Protein 3EGQ (pdb70)

Sequence (307 aa):
TDQSVRIIEAALRLYKKPPHEVSIEEIAREAKVSKSLIFYHFESKQKLLEEAVHAFRKEEFNPRSVEEVVDYGIGFIAERREFIEFYALSQVRIEELERFGEALEKVASLFEGCRHPRETAIALALDGLSIYSLYFDLGKLEKYREIAEFVESRTDQSVRIIEAALRLYKKPPHEVSIEEIAREAKVSKSLIFYHFESKQKLLEEAVHAFRKEEFNPRSVEEVVDYGIGFIAERREFIEFYALSQVRIEELERFGEALEKVASLFEGCRHPRETAIALALDGLSIYSLYFDLGKLEKYREIAEFVES

Organism: Archaeoglobus fulgidus (strain ATCC 49558 / DSM 4304 / JCM 9628 / NBRC 100126 / VC-16) (NCBI:txid224325)

Structure (mmCIF, N/CA/C/O backbone):
data_3EGQ
#
_entry.id   3EGQ
#
_cell.length_a   57.550
_cell.length_b   61.040
_cell.length_c   109.940
_cell.angle_alpha   90.000
_cell.angle_beta   90.000
_cell.angle_gamma   90.000
#
_symmetry.space_group_name_H-M   'P 21 21 21'
#
loop_
_entity.id
_entity.type
_entity.pdbx_description
1 polymer 'TetR family Transcriptional regulator'
2 non-polymer 3,6,9,12,15,18,21-HEPTAOXATRICOSANE-1,23-DIOL
3 water water
#
loop_
_atom_site.group_PDB
_atom_site.id
_atom_site.type_symbol
_atom_site.label_atom_id
_atom_site.label_alt_id
_atom_site.label_comp_id
_atom_site.label_asym_id
_atom_site.label_entity_id
_atom_site.label_seq_id
_atom_site.pdbx_PDB_ins_code
_atom_site.Cartn_x
_atom_site.Cartn_y
_atom_site.Cartn_z
_atom_site.occupancy
_atom_site.B_iso_or_equiv
_atom_site.auth_seq_id
_atom_site.auth_comp_id
_atom_site.auth_asym_id
_atom_site.auth_atom_id
_atom_site.pdbx_PDB_model_num
ATOM 6 N N . THR A 1 3 ? 61.466 27.662 70.526 1.00 73.96 2 THR A N 1
ATOM 7 C CA . THR A 1 3 ? 62.474 28.702 70.974 1.00 72.21 2 THR A CA 1
ATOM 8 C C . THR A 1 3 ? 62.864 29.810 69.961 1.00 71.06 2 THR A C 1
ATOM 9 O O . THR A 1 3 ? 62.456 29.749 68.791 1.00 71.22 2 THR A O 1
ATOM 13 N N . ASP A 1 4 ? 63.606 30.830 70.452 1.00 68.81 3 ASP A N 1
ATOM 14 C CA . ASP A 1 4 ? 64.134 31.975 69.645 1.00 67.47 3 ASP A CA 1
ATOM 15 C C . ASP A 1 4 ? 65.077 31.435 68.542 1.00 66.17 3 ASP A C 1
ATOM 16 O O . ASP A 1 4 ? 64.917 31.836 67.374 1.00 65.44 3 ASP A O 1
ATOM 19 N N . GLN A 1 5 ? 66.018 30.539 68.929 1.00 63.77 4 GLN A N 1
ATOM 20 C CA . GLN A 1 5 ? 66.983 29.861 67.996 1.00 61.11 4 GLN A CA 1
ATOM 21 C C . GLN A 1 5 ? 66.225 29.106 66.864 1.00 59.89 4 GLN A C 1
ATOM 22 O O . GLN A 1 5 ? 66.640 29.167 65.711 1.00 62.42 4 GLN A O 1
ATOM 24 N N . SER A 1 6 ? 65.104 28.458 67.208 1.00 54.46 5 SER A N 1
ATOM 25 C CA . SER A 1 6 ? 64.239 27.747 66.242 1.00 53.79 5 SER A CA 1
ATOM 26 C C . SER A 1 6 ? 63.493 28.703 65.289 1.00 53.11 5 SER A C 1
ATOM 27 O O . SER A 1 6 ? 63.356 28.373 64.109 1.00 52.81 5 SER A O 1
ATOM 30 N N . VAL A 1 7 ? 63.047 29.868 65.786 1.00 53.14 6 VAL A N 1
ATOM 31 C CA . VAL A 1 7 ? 62.333 30.895 64.953 1.00 52.30 6 VAL A CA 1
ATOM 32 C C . VAL A 1 7 ? 63.356 31.568 63.963 1.00 51.67 6 VAL A C 1
ATOM 33 O O . VAL A 1 7 ? 63.027 31.721 62.780 1.00 54.35 6 VAL A O 1
ATOM 37 N N . ARG A 1 8 ? 64.574 31.884 64.450 1.00 50.80 7 ARG A N 1
ATOM 38 C CA . ARG A 1 8 ? 65.727 32.465 63.684 1.00 49.27 7 ARG A CA 1
ATOM 39 C C . ARG A 1 8 ? 66.046 31.520 62.497 1.00 46.73 7 ARG A C 1
ATOM 40 O O . ARG A 1 8 ? 66.117 31.992 61.356 1.00 47.43 7 ARG A O 1
ATOM 44 N N . ILE A 1 9 ? 66.100 30.203 62.771 1.00 44.49 8 ILE A N 1
ATOM 45 C CA . ILE A 1 9 ? 66.355 29.131 61.769 1.00 45.34 8 ILE A CA 1
ATOM 46 C C . ILE A 1 9 ? 65.220 29.042 60.739 1.00 46.88 8 ILE A C 1
ATOM 47 O O . ILE A 1 9 ? 65.515 28.964 59.547 1.00 48.72 8 ILE A O 1
ATOM 52 N N . ILE A 1 10 ? 63.963 29.064 61.206 1.00 47.77 9 ILE A N 1
ATOM 53 C CA . ILE A 1 10 ? 62.766 29.000 60.337 1.00 46.85 9 ILE A CA 1
ATOM 54 C C . ILE A 1 10 ? 62.635 30.239 59.438 1.00 47.42 9 ILE A C 1
ATOM 55 O O . ILE A 1 10 ? 62.321 30.070 58.257 1.00 50.08 9 ILE A O 1
ATOM 60 N N . GLU A 1 11 ? 62.866 31.437 59.987 1.00 47.92 10 GLU A N 1
ATOM 61 C CA . GLU A 1 11 ? 62.804 32.726 59.218 1.00 48.14 10 GLU A CA 1
ATOM 62 C C . GLU A 1 11 ? 63.938 32.785 58.179 1.00 46.36 10 GLU A C 1
ATOM 63 O O . GLU A 1 11 ? 63.672 33.201 57.050 1.00 48.12 10 GLU A O 1
ATOM 69 N N . ALA A 1 12 ? 65.150 32.340 58.564 1.00 44.25 11 ALA A N 1
ATOM 70 C CA . ALA A 1 12 ? 66.324 32.238 57.678 1.00 44.60 11 ALA A CA 1
ATOM 71 C C . ALA A 1 12 ? 66.011 31.239 56.535 1.00 45.09 11 ALA A C 1
ATOM 72 O O . ALA A 1 12 ? 66.194 31.591 55.357 1.00 46.39 11 ALA A O 1
ATOM 74 N N . ALA A 1 13 ? 65.481 30.059 56.909 1.00 43.21 12 ALA A N 1
ATOM 75 C CA . ALA A 1 13 ? 65.088 28.988 55.976 1.00 45.65 12 ALA A CA 1
ATOM 76 C C . ALA A 1 13 ? 63.982 29.501 55.011 1.00 46.98 12 ALA A C 1
ATOM 77 O O . ALA A 1 13 ? 64.142 29.311 53.817 1.00 47.64 12 ALA A O 1
ATOM 79 N N . LEU A 1 14 ? 62.957 30.205 55.544 1.00 48.72 13 LEU A N 1
ATOM 80 C CA . LEU A 1 14 ? 61.855 30.829 54.756 1.00 50.32 13 LEU A CA 1
ATOM 81 C C . LEU A 1 14 ? 62.429 31.862 53.763 1.00 51.08 13 LEU A C 1
ATOM 82 O O . LEU A 1 14 ? 62.127 31.740 52.607 1.00 49.81 13 LEU A O 1
ATOM 87 N N . ARG A 1 15 ? 63.352 32.738 54.196 1.00 51.90 14 ARG A N 1
ATOM 88 C CA . ARG A 1 15 ? 64.006 33.729 53.287 1.00 52.94 14 ARG A CA 1
ATOM 89 C C . ARG A 1 15 ? 64.720 33.026 52.091 1.00 53.93 14 ARG A C 1
ATOM 90 O O . ARG A 1 15 ? 64.569 33.499 50.957 1.00 55.31 14 ARG A O 1
ATOM 98 N N . LEU A 1 16 ? 65.362 31.869 52.341 1.00 54.10 15 LEU A N 1
ATOM 99 C CA . LEU A 1 16 ? 66.021 31.073 51.270 1.00 53.71 15 LEU A CA 1
ATOM 100 C C . LEU A 1 16 ? 64.966 30.336 50.436 1.00 52.55 15 LEU A C 1
ATOM 101 O O . LEU A 1 16 ? 65.083 30.344 49.212 1.00 52.40 15 LEU A O 1
ATOM 106 N N . TYR A 1 17 ? 63.933 29.752 51.063 1.00 54.19 16 TYR A N 1
ATOM 107 C CA . TYR A 1 17 ? 62.865 29.040 50.324 1.00 56.99 16 TYR A CA 1
ATOM 108 C C . TYR A 1 17 ? 62.030 29.964 49.387 1.00 60.24 16 TYR A C 1
ATOM 109 O O . TYR A 1 17 ? 61.451 29.436 48.451 1.00 61.91 16 TYR A O 1
ATOM 126 N N . LYS A 1 19 ? 63.448 32.519 47.587 1.00 61.65 18 LYS A N 1
ATOM 127 C CA . LYS A 1 19 ? 64.345 32.887 46.486 1.00 61.79 18 LYS A CA 1
ATOM 128 C C . LYS A 1 19 ? 64.657 31.757 45.491 1.00 62.30 18 LYS A C 1
ATOM 129 O O . LYS A 1 19 ? 64.950 32.086 44.362 1.00 64.85 18 LYS A O 1
ATOM 134 N N . LYS A 1 20 ? 64.683 30.485 45.923 1.00 61.66 19 LYS A N 1
ATOM 135 C CA . LYS A 1 20 ? 64.996 29.300 45.067 1.00 59.34 19 LYS A CA 1
ATOM 136 C 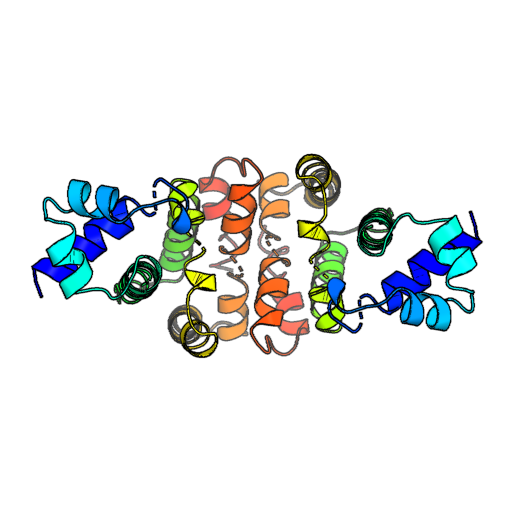C . LYS A 1 20 ? 64.132 28.070 45.433 1.00 58.04 19 LYS A C 1
ATOM 137 O O . LYS A 1 20 ? 63.412 28.153 46.442 1.00 59.96 19 LYS A O 1
ATOM 142 N N . PRO A 1 21 ? 64.138 26.963 44.609 1.00 55.87 20 PRO A N 1
ATOM 143 C CA . PRO A 1 21 ? 63.339 25.752 44.905 1.00 54.96 20 PRO A CA 1
ATOM 144 C C . PRO A 1 21 ? 63.648 25.200 46.302 1.00 54.06 20 PRO A C 1
ATOM 145 O O . PRO A 1 21 ? 64.840 25.047 46.602 1.00 52.92 20 PRO A O 1
ATOM 149 N N . PRO A 1 22 ? 62.627 25.042 47.187 1.00 55.06 21 PRO A N 1
ATOM 150 C CA . PRO A 1 22 ? 62.813 24.540 48.574 1.00 56.19 21 PRO A CA 1
ATOM 151 C C . PRO A 1 22 ? 63.758 23.380 48.769 1.00 57.18 21 PRO A C 1
ATOM 152 O O . PRO A 1 22 ? 64.703 23.539 49.529 1.00 58.86 21 PRO A O 1
ATOM 156 N N . HIS A 1 23 ? 63.567 22.298 47.997 1.00 60.38 22 HIS A N 1
ATOM 157 C CA . HIS A 1 23 ? 64.436 21.059 48.060 1.00 64.04 22 HIS A CA 1
ATOM 158 C C . HIS A 1 23 ? 65.911 21.277 47.713 1.00 63.79 22 HIS A C 1
ATOM 159 O O . HIS A 1 23 ? 66.770 20.501 48.138 1.00 66.96 22 HIS A O 1
ATOM 166 N N . GLU A 1 24 ? 66.172 22.330 46.943 1.00 63.50 23 GLU A N 1
ATOM 167 C CA . GLU A 1 24 ? 67.510 22.740 46.489 1.00 61.48 23 GLU A CA 1
ATOM 168 C C . GLU A 1 24 ? 68.261 23.635 47.545 1.00 61.43 23 GLU A C 1
ATOM 169 O O . GLU A 1 24 ? 69.429 23.960 47.304 1.00 62.25 23 GLU A O 1
ATOM 175 N N . VAL A 1 25 ? 67.626 24.010 48.687 1.00 58.67 24 VAL A N 1
ATOM 176 C CA . VAL A 1 25 ? 68.256 24.794 49.781 1.00 57.17 24 VAL A CA 1
ATOM 177 C C . VAL A 1 25 ? 68.845 23.754 50.782 1.00 57.11 24 VAL A C 1
ATOM 178 O O . VAL A 1 25 ? 68.137 22.836 51.210 1.00 56.90 24 VAL A O 1
ATOM 182 N N . SER A 1 26 ? 70.125 23.917 51.129 1.00 56.10 25 SER A N 1
ATOM 183 C CA . SER A 1 26 ? 70.883 23.023 52.042 1.00 56.42 25 SER A CA 1
ATOM 184 C C . SER A 1 26 ? 70.950 23.496 53.496 1.00 55.65 25 SER A C 1
ATOM 185 O O . SER A 1 26 ? 70.781 24.707 53.754 1.00 54.96 25 SER A O 1
ATOM 188 N N . ILE A 1 27 ? 71.256 22.546 54.410 1.00 54.97 26 ILE A N 1
ATOM 189 C CA . ILE A 1 27 ? 71.436 22.820 55.868 1.00 55.54 26 ILE A CA 1
ATOM 190 C C . ILE A 1 27 ? 72.574 23.861 56.060 1.00 56.46 26 ILE A C 1
ATOM 191 O O . ILE A 1 27 ? 72.452 24.724 56.929 1.00 59.58 26 ILE A O 1
ATOM 193 N N . GLU A 1 28 ? 73.641 23.765 55.230 1.00 57.09 27 GLU A N 1
ATOM 194 C CA . GLU A 1 28 ? 74.791 24.703 55.201 1.00 56.72 27 GLU A CA 1
ATOM 195 C C . GLU A 1 28 ? 74.332 26.151 54.864 1.00 57.19 27 GLU A C 1
ATOM 196 O O . GLU A 1 28 ? 74.728 27.093 55.563 1.00 59.54 27 GLU A O 1
ATOM 198 N N . GLU A 1 29 ? 73.501 26.311 53.823 1.00 55.30 28 GLU A N 1
ATOM 199 C CA . GLU A 1 29 ? 72.960 27.656 53.425 1.00 54.69 28 GLU A CA 1
ATOM 200 C C . GLU A 1 29 ? 72.034 28.295 54.476 1.00 53.97 28 GLU A C 1
ATOM 201 O O . GLU A 1 29 ? 72.042 29.527 54.620 1.00 54.62 28 GLU A O 1
ATOM 207 N N . ILE A 1 30 ? 71.219 27.468 55.151 1.00 50.99 29 ILE A N 1
ATOM 208 C CA . ILE A 1 30 ? 70.308 27.932 56.232 1.00 49.55 29 ILE A CA 1
ATOM 209 C C . ILE A 1 30 ? 71.173 28.364 57.430 1.00 50.00 29 ILE A C 1
ATOM 210 O O . ILE A 1 30 ? 70.866 29.395 58.032 1.00 50.24 29 ILE A O 1
ATOM 215 N N . ALA A 1 31 ? 72.210 27.565 57.775 1.00 50.40 30 ALA A N 1
ATOM 216 C CA . ALA A 1 31 ? 73.185 27.867 58.871 1.00 50.17 30 ALA A CA 1
ATOM 217 C C . ALA A 1 31 ? 73.847 29.258 58.640 1.00 50.53 30 ALA A C 1
ATOM 218 O O . ALA A 1 31 ? 73.834 30.120 59.543 1.00 50.77 30 ALA A O 1
ATOM 220 N N . ARG A 1 32 ? 74.355 29.450 57.406 1.00 50.29 31 ARG A N 1
ATOM 221 C CA . ARG A 1 32 ? 75.016 30.704 56.942 1.00 49.68 31 ARG A CA 1
ATOM 222 C C . ARG A 1 32 ? 74.039 31.880 57.012 1.00 48.83 31 ARG A C 1
ATOM 223 O O . ARG A 1 32 ? 74.382 32.928 57.552 1.00 48.35 31 ARG A O 1
ATOM 227 N N . GLU A 1 33 ? 72.820 31.670 56.489 1.00 50.77 32 GLU A N 1
ATOM 228 C CA . GLU A 1 33 ? 71.732 32.688 56.503 1.00 49.84 32 GLU A CA 1
ATOM 229 C C . GLU A 1 33 ? 71.241 33.018 57.917 1.00 49.81 32 GLU A C 1
ATOM 230 O O . GLU A 1 33 ? 70.927 34.171 58.168 1.00 51.67 32 GLU A O 1
ATOM 236 N N . ALA A 1 34 ? 71.123 32.010 58.790 1.00 50.14 33 ALA A N 1
ATOM 237 C CA . ALA A 1 34 ? 70.698 32.208 60.194 1.00 50.49 33 ALA A CA 1
ATOM 238 C C . ALA A 1 34 ? 71.828 32.707 61.154 1.00 51.21 33 ALA A C 1
ATOM 239 O O . ALA A 1 34 ? 71.491 33.168 62.262 1.00 50.13 33 ALA A O 1
ATOM 241 N N . LYS A 1 35 ? 73.115 32.626 60.737 1.00 52.34 34 LYS A N 1
ATOM 242 C CA . LYS A 1 35 ? 74.320 33.021 61.532 1.00 52.84 34 LYS A CA 1
ATOM 243 C C . LYS A 1 35 ? 74.435 32.061 62.750 1.00 52.25 34 LYS A C 1
ATOM 244 O O . LYS A 1 35 ? 74.539 32.496 63.901 1.00 53.01 34 LYS A O 1
ATOM 249 N N . VAL A 1 36 ? 74.400 30.755 62.445 1.00 51.94 35 VAL A N 1
ATOM 250 C CA . VAL A 1 36 ? 74.411 29.634 63.393 1.00 50.93 35 VAL A CA 1
ATOM 251 C C . VAL A 1 36 ? 75.120 28.394 62.798 1.00 51.27 35 VAL A C 1
ATOM 252 O O . VAL A 1 36 ? 75.221 28.282 61.571 1.00 52.19 35 VAL A O 1
ATOM 256 N N . SER A 1 37 ? 75.587 27.488 63.654 1.00 52.12 36 SER A N 1
ATOM 257 C CA . SER A 1 37 ? 76.257 26.251 63.209 1.00 53.50 36 SER A CA 1
ATOM 258 C C . SER A 1 37 ? 75.227 25.216 62.751 1.00 55.51 36 SER A C 1
ATOM 259 O O . SER A 1 37 ? 74.047 25.290 63.153 1.00 57.34 36 SER A O 1
ATOM 261 N N . LYS A 1 38 ? 75.681 24.260 61.913 1.00 56.27 37 LYS A N 1
ATOM 262 C CA . LYS A 1 38 ? 74.872 23.084 61.432 1.00 55.84 37 LYS A CA 1
ATOM 263 C C . LYS A 1 38 ? 74.481 22.267 62.735 1.00 56.34 37 LYS A C 1
ATOM 264 O O . LYS A 1 38 ? 73.362 21.741 62.827 1.00 58.31 37 LYS A O 1
ATOM 268 N N . SER A 1 39 ? 75.416 22.246 63.718 1.00 54.23 38 SER A N 1
ATOM 269 C CA . SER A 1 39 ? 75.276 21.686 65.071 1.00 55.90 38 SER A CA 1
ATOM 270 C C . SER A 1 39 ? 73.992 22.211 65.749 1.00 57.12 38 SER A C 1
ATOM 271 O O . SER A 1 39 ? 73.234 21.390 66.275 1.00 58.43 38 SER A O 1
ATOM 274 N N . LEU A 1 40 ? 73.762 23.539 65.705 1.00 55.73 39 LEU A N 1
ATOM 275 C CA . LEU A 1 40 ? 72.533 24.151 66.302 1.00 54.81 39 LEU A CA 1
ATOM 276 C C . LEU A 1 40 ? 71.284 23.861 65.416 1.00 55.42 39 LEU A C 1
ATOM 277 O O . LEU A 1 40 ? 70.193 23.740 65.987 1.00 57.70 39 LEU A O 1
ATOM 282 N N . ILE A 1 41 ? 71.417 23.734 64.075 1.00 52.96 40 ILE A N 1
ATOM 283 C CA . ILE A 1 41 ? 70.260 23.404 63.182 1.00 53.06 40 ILE A CA 1
ATOM 284 C C . ILE A 1 41 ? 69.816 21.950 63.495 1.00 54.37 40 ILE A C 1
ATOM 285 O O . ILE A 1 41 ? 68.636 21.735 63.869 1.00 55.56 40 ILE A O 1
ATOM 290 N N . PHE A 1 42 ? 70.772 21.001 63.431 1.00 54.18 41 PHE A N 1
ATOM 291 C CA . PHE A 1 42 ? 70.498 19.559 63.742 1.00 51.51 41 PHE A CA 1
ATOM 292 C C . PHE A 1 42 ? 70.078 19.286 65.189 1.00 48.71 41 PHE A C 1
ATOM 293 O O . PHE A 1 42 ? 69.431 18.271 65.435 1.00 49.88 41 PHE A O 1
ATOM 301 N N . TYR A 1 43 ? 70.431 20.187 66.117 1.00 46.75 42 TYR A N 1
ATOM 302 C CA . TYR A 1 43 ? 70.025 20.081 67.532 1.00 45.87 42 TYR A CA 1
ATOM 303 C C . TYR A 1 43 ? 68.511 20.441 67.668 1.00 46.40 42 TYR A C 1
ATOM 304 O O . TYR A 1 43 ? 67.910 20.040 68.635 1.00 49.95 42 TYR A O 1
ATOM 313 N N . HIS A 1 44 ? 67.925 21.208 66.735 1.00 46.23 43 HIS A N 1
ATOM 314 C CA . HIS A 1 44 ? 66.494 21.595 66.725 1.00 45.17 43 HIS A CA 1
ATOM 315 C C . HIS A 1 44 ? 65.628 20.928 65.660 1.00 43.15 43 HIS A C 1
ATOM 316 O O . HIS A 1 44 ? 64.406 20.904 65.848 1.00 40.36 43 HIS A O 1
ATOM 323 N N . PHE A 1 45 ? 66.222 20.440 64.558 1.00 44.07 44 PHE A N 1
ATOM 324 C CA . PHE A 1 45 ? 65.470 19.798 63.443 1.00 46.93 44 PHE A CA 1
ATOM 325 C C . PHE A 1 45 ? 66.141 18.492 62.994 1.00 48.23 44 PHE A C 1
ATOM 326 O O . PHE A 1 45 ? 67.345 18.450 62.843 1.00 48.80 44 PHE A O 1
ATOM 334 N N . GLU A 1 46 ? 65.328 17.456 62.786 1.00 50.20 45 GLU A N 1
ATOM 335 C CA . GLU A 1 46 ? 65.734 16.095 62.344 1.00 49.66 45 GLU A CA 1
ATOM 336 C C . GLU A 1 46 ? 66.416 16.086 60.962 1.00 50.51 45 GLU A C 1
ATOM 337 O O . GLU A 1 46 ? 67.432 15.403 60.776 1.00 50.90 45 GLU A O 1
ATOM 343 N N . SER A 1 47 ? 65.834 16.841 60.018 1.00 49.28 46 SER A N 1
ATOM 344 C CA . SER A 1 47 ? 66.343 16.944 58.636 1.00 47.81 46 SER A CA 1
ATOM 345 C C . SER A 1 47 ? 65.841 18.199 57.893 1.00 48.94 46 SER A C 1
ATOM 346 O O . SER A 1 47 ? 65.043 18.984 58.464 1.00 48.42 46 SER A O 1
ATOM 349 N N . LYS A 1 48 ? 66.320 18.380 56.642 1.00 50.79 47 LYS A N 1
ATOM 350 C CA . LYS A 1 48 ? 65.898 19.486 55.718 1.00 49.01 47 LYS A CA 1
ATOM 351 C C . LYS A 1 48 ? 64.387 19.453 55.492 1.00 48.34 47 LYS A C 1
ATOM 352 O O . LYS A 1 48 ? 63.767 20.519 55.524 1.00 51.18 47 LYS A O 1
ATOM 356 N N . GLN A 1 49 ? 63.818 18.246 55.323 1.00 49.26 48 GLN A N 1
ATOM 357 C CA . GLN A 1 49 ? 62.368 18.058 55.102 1.00 50.06 48 GLN A CA 1
ATOM 358 C C . GLN A 1 49 ? 61.509 18.444 56.324 1.00 49.39 48 GLN A C 1
ATOM 359 O O . GLN A 1 49 ? 60.482 19.110 56.145 1.00 49.32 48 GLN A O 1
ATOM 365 N N . LYS A 1 50 ? 61.946 18.050 57.528 1.00 49.79 49 LYS A N 1
ATOM 366 C CA . LYS A 1 50 ? 61.249 18.372 58.805 1.00 50.49 49 LYS A CA 1
ATOM 367 C C . LYS A 1 50 ? 61.238 19.916 58.959 1.00 49.28 49 LYS A C 1
ATOM 368 O O . LYS A 1 50 ? 60.165 20.492 59.186 1.00 50.09 49 LYS A O 1
ATOM 371 N N . LEU A 1 51 ? 62.392 20.555 58.728 1.00 48.78 50 LEU A N 1
ATOM 372 C CA . LEU A 1 51 ? 62.528 22.048 58.779 1.00 49.95 50 LEU A CA 1
ATOM 373 C C . LEU A 1 51 ? 61.626 22.755 57.754 1.00 50.01 50 LEU A C 1
ATOM 374 O O . LEU A 1 51 ? 61.022 23.801 58.080 1.00 52.50 50 LEU A O 1
ATOM 379 N N . LEU A 1 52 ? 61.535 22.172 56.548 1.00 50.07 51 LEU A N 1
ATOM 380 C CA . LEU A 1 52 ? 60.691 22.687 55.452 1.00 50.38 51 LEU A CA 1
ATOM 381 C C . LEU A 1 52 ? 59.206 22.649 55.834 1.00 51.17 51 LEU A C 1
ATOM 382 O O . LEU A 1 52 ? 58.524 23.658 55.642 1.00 51.39 51 LEU A O 1
ATOM 387 N N . GLU A 1 53 ? 58.750 21.528 56.411 1.00 52.12 52 GLU A N 1
ATOM 388 C CA . GLU A 1 53 ? 57.353 21.359 56.895 1.00 54.20 52 GLU A CA 1
ATOM 389 C C . GLU A 1 53 ? 56.989 22.352 57.987 1.00 53.62 52 GLU A C 1
ATOM 390 O O . GLU A 1 53 ? 55.928 22.966 57.908 1.00 54.16 52 GLU A O 1
ATOM 396 N N . GLU A 1 54 ? 57.885 22.500 58.967 1.00 54.03 53 GLU A N 1
ATOM 397 C CA . GLU A 1 54 ? 57.704 23.437 60.098 1.00 56.08 53 GLU A CA 1
ATOM 398 C C . GLU A 1 54 ? 57.687 24.885 59.616 1.00 54.18 53 GLU A C 1
ATOM 399 O O . GLU A 1 54 ? 56.864 25.666 60.094 1.00 54.63 53 GLU A O 1
ATOM 405 N N . ALA A 1 55 ? 58.564 25.207 58.655 1.00 55.53 54 ALA A N 1
ATOM 406 C CA . ALA A 1 55 ? 58.647 26.538 58.014 1.00 56.83 54 ALA A CA 1
ATOM 407 C C . ALA A 1 55 ? 57.338 26.858 57.242 1.00 57.67 54 ALA A C 1
ATOM 408 O O . ALA A 1 55 ? 56.827 27.972 57.363 1.00 60.80 54 ALA A O 1
ATOM 410 N N . VAL A 1 56 ? 56.813 25.869 56.501 1.00 58.23 55 VAL A N 1
ATOM 411 C CA . VAL A 1 56 ? 55.546 25.941 55.726 1.00 60.34 55 VAL A CA 1
ATOM 412 C C . VAL A 1 56 ? 54.359 26.236 56.671 1.00 62.65 55 VAL A C 1
ATOM 413 O O . VAL A 1 56 ? 53.588 27.185 56.384 1.00 62.92 55 VAL A O 1
ATOM 425 N N . HIS A 1 58 ? 54.512 27.503 59.748 1.00 65.25 57 HIS A N 1
ATOM 426 C CA . HIS A 1 58 ? 54.780 28.837 60.326 1.00 65.75 57 HIS A CA 1
ATOM 427 C C . HIS A 1 58 ? 54.333 29.958 59.350 1.00 65.49 57 HIS A C 1
ATOM 428 O O . HIS A 1 58 ? 53.739 30.939 59.794 1.00 66.38 57 HIS A O 1
ATOM 435 N N . ALA A 1 59 ? 54.648 29.791 58.056 1.00 64.78 58 ALA A N 1
ATOM 436 C CA . ALA A 1 59 ? 54.274 30.728 56.971 1.00 65.87 58 ALA A CA 1
ATOM 437 C C . ALA A 1 59 ? 52.757 30.894 56.923 1.00 67.06 58 ALA A C 1
ATOM 438 O O . ALA A 1 59 ? 52.247 32.033 57.045 1.00 66.68 58 ALA A O 1
ATOM 440 N N . PHE A 1 60 ? 52.072 29.743 56.830 1.00 67.46 59 PHE A N 1
ATOM 441 C CA . PHE A 1 60 ? 50.598 29.688 56.815 1.00 68.66 59 PHE A CA 1
ATOM 442 C C . PHE A 1 60 ? 49.899 30.181 58.084 1.00 68.78 59 PHE A C 1
ATOM 443 O O . PHE A 1 60 ? 48.851 30.794 57.959 1.00 70.69 59 PHE A O 1
ATOM 451 N N . ARG A 1 61 ? 50.463 29.893 59.261 1.00 69.61 60 ARG A N 1
ATOM 452 C CA . ARG A 1 61 ? 49.928 30.328 60.588 1.00 70.70 60 ARG A CA 1
ATOM 453 C C . ARG A 1 61 ? 49.922 31.864 60.635 1.00 70.96 60 ARG A C 1
ATOM 454 O O . ARG A 1 61 ? 48.888 32.432 60.970 1.00 71.21 60 ARG A O 1
ATOM 462 N N . LYS A 1 62 ? 51.053 32.487 60.248 1.00 72.23 61 LYS A N 1
ATOM 463 C CA . LYS A 1 62 ? 51.226 33.965 60.156 1.00 73.19 61 LYS A CA 1
ATOM 464 C C . LYS A 1 62 ? 50.253 34.567 59.116 1.00 74.10 61 LYS A C 1
ATOM 465 O O . LYS A 1 62 ? 49.654 35.608 59.395 1.00 75.89 61 LYS A O 1
ATOM 483 N N . GLU A 1 65 ? 46.361 34.497 60.430 1.00 72.05 64 GLU A N 1
ATOM 484 C CA . GLU A 1 65 ? 46.201 35.467 61.536 1.00 71.33 64 GLU A CA 1
ATOM 485 C C . GLU A 1 65 ? 46.319 36.937 61.039 1.00 70.05 64 GLU A C 1
ATOM 486 O O . GLU A 1 65 ? 45.745 37.808 61.700 1.00 70.42 64 GLU A O 1
ATOM 492 N N . GLU A 1 66 ? 46.993 37.186 59.894 1.00 68.66 65 GLU A N 1
ATOM 493 C CA . GLU A 1 66 ? 47.106 38.534 59.291 1.00 68.99 65 GLU A CA 1
ATOM 494 C C . GLU A 1 66 ? 46.120 38.763 58.081 1.00 67.46 65 GLU A C 1
ATOM 495 O O . GLU A 1 66 ? 46.299 39.758 57.358 1.00 68.76 65 GLU A O 1
ATOM 501 N N . PHE A 1 67 ? 45.117 37.880 57.873 1.00 64.60 66 PHE A N 1
ATOM 502 C CA . PHE A 1 67 ? 44.090 37.993 56.802 1.00 63.52 66 PHE A CA 1
ATOM 503 C C . PHE A 1 67 ? 42.749 38.290 57.486 1.00 61.62 66 PHE A C 1
ATOM 504 O O . PHE A 1 67 ? 42.009 37.360 57.849 1.00 62.37 66 PHE A O 1
ATOM 512 N N . ASN A 1 68 ? 42.517 39.578 57.763 1.00 61.00 67 ASN A N 1
ATOM 513 C CA . ASN A 1 68 ? 41.290 40.080 58.405 1.00 60.43 67 ASN A CA 1
ATOM 514 C C . ASN A 1 68 ? 40.769 41.276 57.573 1.00 59.12 67 ASN A C 1
ATOM 515 O O . ASN A 1 68 ? 40.863 42.421 58.031 1.00 58.20 67 ASN A O 1
ATOM 520 N N . PRO A 1 69 ? 40.255 41.011 56.328 1.00 57.48 68 PRO A N 1
ATOM 521 C CA . PRO A 1 69 ? 39.752 42.089 55.466 1.00 56.81 68 PRO A CA 1
ATOM 522 C C . PRO A 1 69 ? 38.466 42.727 56.028 1.00 56.37 68 PRO A C 1
ATOM 523 O O . PRO A 1 69 ? 37.486 42.017 56.276 1.00 56.51 68 PRO A O 1
ATOM 527 N N . ARG A 1 70 ? 38.545 44.035 56.288 1.00 56.14 69 ARG A N 1
ATOM 528 C CA . ARG A 1 70 ? 37.441 44.859 56.820 1.00 55.25 69 ARG A CA 1
ATOM 529 C C . ARG A 1 70 ? 36.425 45.311 55.730 1.00 55.00 69 ARG A C 1
ATOM 530 O O . ARG A 1 70 ? 35.401 45.915 56.078 1.00 56.34 69 ARG A O 1
ATOM 535 N N . SER A 1 71 ? 36.738 45.068 54.448 1.00 54.59 70 SER A N 1
ATOM 536 C CA . SER A 1 71 ? 35.912 45.370 53.285 1.00 54.95 70 SER A CA 1
ATOM 537 C C . SER A 1 71 ? 36.137 44.389 52.117 1.00 55.14 70 SER A C 1
ATOM 538 O O . SER A 1 71 ? 37.177 43.723 52.071 1.00 54.63 70 SER A O 1
ATOM 540 N N . VAL A 1 72 ? 35.159 44.300 51.198 1.00 55.65 71 VAL A N 1
ATOM 541 C CA . VAL A 1 72 ? 35.248 43.471 49.959 1.00 56.28 71 VAL A CA 1
ATOM 542 C C . VAL A 1 72 ? 36.427 44.025 49.096 1.00 57.58 71 VAL A C 1
ATOM 543 O O . VAL A 1 72 ? 37.127 43.238 48.419 1.00 59.40 71 VAL A O 1
ATOM 547 N N . GLU A 1 73 ? 36.605 45.362 49.105 1.00 57.76 72 GLU A N 1
ATOM 548 C CA . GLU A 1 73 ? 37.707 46.064 48.404 1.00 57.39 72 GLU A CA 1
ATOM 549 C C . GLU A 1 73 ? 39.106 45.595 48.895 1.00 57.15 72 GLU A C 1
ATOM 550 O O . GLU A 1 73 ? 40.028 45.409 48.071 1.00 57.53 72 GLU A O 1
ATOM 553 N N . GLU A 1 74 ? 39.241 45.402 50.218 1.00 56.19 73 GLU A N 1
ATOM 554 C CA . GLU A 1 74 ? 40.499 44.887 50.824 1.00 55.24 73 GLU A CA 1
ATOM 555 C C . GLU A 1 74 ? 40.816 43.424 50.423 1.00 55.17 73 GLU A C 1
ATOM 556 O O . GLU A 1 74 ? 42.002 43.041 50.433 1.00 54.99 73 GLU A O 1
ATOM 562 N N . VAL A 1 75 ? 39.773 42.625 50.111 1.00 53.47 74 VAL A N 1
ATOM 563 C CA . VAL A 1 75 ? 39.916 41.232 49.661 1.00 51.38 74 VAL A CA 1
ATOM 564 C C . VAL A 1 75 ? 40.523 41.294 48.253 1.00 51.50 74 VAL A C 1
ATOM 565 O O . VAL A 1 75 ? 41.469 40.554 47.989 1.00 52.61 74 VAL A O 1
ATOM 569 N N . VAL A 1 76 ? 40.008 42.194 47.389 1.00 51.45 75 VAL A N 1
ATOM 570 C CA . VAL A 1 76 ? 40.533 42.396 46.005 1.00 50.90 75 VAL A CA 1
ATOM 571 C C . VAL A 1 76 ? 42.011 42.883 46.086 1.00 50.70 75 VAL A C 1
ATOM 572 O O . VAL A 1 76 ? 42.866 42.274 45.420 1.00 50.38 75 VAL A O 1
ATOM 576 N N . ASP A 1 77 ? 42.288 43.896 46.937 1.00 51.25 76 ASP A N 1
ATOM 577 C CA . ASP A 1 77 ? 43.676 44.426 47.169 1.00 51.69 76 ASP A CA 1
ATOM 578 C C . ASP A 1 77 ? 44.670 43.356 47.662 1.00 52.40 76 ASP A C 1
ATOM 579 O O . ASP A 1 77 ? 45.834 43.356 47.246 1.00 53.24 76 ASP A O 1
ATOM 584 N N . TYR A 1 78 ? 44.199 42.456 48.528 1.00 53.81 77 TYR A N 1
ATOM 585 C CA . TYR A 1 78 ? 45.017 41.349 49.048 1.00 54.45 77 TYR A CA 1
ATOM 586 C C . TYR A 1 78 ? 45.385 40.377 47.901 1.00 52.78 77 TYR A C 1
ATOM 587 O O . TYR A 1 78 ? 46.541 40.006 47.779 1.00 53.82 77 TYR A O 1
ATOM 596 N N . GLY A 1 79 ? 44.403 40.002 47.080 1.00 51.36 78 GLY A N 1
ATOM 597 C CA . GLY A 1 79 ? 44.581 39.098 45.926 1.00 49.59 78 GLY A CA 1
ATOM 598 C C . GLY A 1 79 ? 45.520 39.675 44.878 1.00 49.42 78 GLY A C 1
ATOM 599 O O . GLY A 1 79 ? 46.438 38.984 44.452 1.00 50.10 78 GLY A O 1
ATOM 600 N N . ILE A 1 80 ? 45.296 40.943 44.495 1.00 49.61 79 ILE A N 1
ATOM 601 C CA . ILE A 1 80 ? 46.155 41.655 43.509 1.00 50.02 79 ILE A CA 1
ATOM 602 C C . ILE A 1 80 ? 47.595 41.816 44.092 1.00 51.63 79 ILE A C 1
ATOM 603 O O . ILE A 1 80 ? 48.581 41.660 43.339 1.00 52.15 79 ILE A O 1
ATOM 608 N N . GLY A 1 81 ? 47.689 42.107 45.405 1.00 51.37 80 GLY A N 1
ATOM 609 C CA . GLY A 1 81 ? 48.954 42.228 46.135 1.00 50.61 80 GLY A CA 1
ATOM 610 C C . GLY A 1 81 ? 49.797 40.965 46.027 1.00 51.47 80 GLY A C 1
ATOM 611 O O . GLY A 1 81 ? 50.991 41.065 45.795 1.00 55.21 80 GLY A O 1
ATOM 612 N N . PHE A 1 82 ? 49.157 39.794 46.132 1.00 50.75 81 PHE A N 1
ATOM 613 C CA . PHE A 1 82 ? 49.835 38.489 45.997 1.00 52.24 81 PHE A CA 1
ATOM 614 C C . PHE A 1 82 ? 50.344 38.258 44.560 1.00 52.84 81 PHE A C 1
ATOM 615 O O . PHE A 1 82 ? 51.465 37.814 44.396 1.00 51.85 81 PHE A O 1
ATOM 623 N N . ILE A 1 83 ? 49.520 38.563 43.547 1.00 53.17 82 ILE A N 1
ATOM 624 C CA . ILE A 1 83 ? 49.897 38.423 42.100 1.00 52.80 82 ILE A CA 1
ATOM 625 C C . ILE A 1 83 ? 51.128 39.332 41.787 1.00 53.39 82 ILE A C 1
ATOM 626 O O . ILE A 1 83 ? 52.037 38.909 41.054 1.00 52.37 82 ILE A O 1
ATOM 631 N N . ALA A 1 84 ? 51.148 40.540 42.390 1.00 54.27 83 ALA A N 1
ATOM 632 C CA . ALA A 1 84 ? 52.262 41.511 42.245 1.00 54.99 83 ALA A CA 1
ATOM 633 C C . ALA A 1 84 ? 53.589 41.076 42.918 1.00 56.59 83 ALA A C 1
ATOM 634 O O . ALA A 1 84 ? 54.608 41.741 42.690 1.00 57.28 83 ALA A O 1
ATOM 636 N N . GLU A 1 85 ? 53.584 40.019 43.763 1.00 58.03 84 GLU A N 1
ATOM 637 C CA . GLU A 1 85 ? 54.797 39.471 44.426 1.00 58.68 84 GLU A CA 1
ATOM 638 C C . GLU A 1 85 ? 55.754 38.877 43.395 1.00 58.91 84 GLU A C 1
ATOM 639 O O . GLU A 1 85 ? 55.337 38.545 42.266 1.00 59.76 84 GLU A O 1
ATOM 645 N N . ARG A 1 86 ? 57.009 38.682 43.826 1.00 57.81 85 ARG A N 1
ATOM 646 C CA . ARG A 1 86 ? 58.081 38.104 42.990 1.00 56.13 85 ARG A CA 1
ATOM 647 C C . ARG A 1 86 ? 57.706 36.621 42.701 1.00 54.88 85 ARG A C 1
ATOM 648 O O . ARG A 1 86 ? 57.140 35.950 43.574 1.00 54.28 85 ARG A O 1
ATOM 654 N N . ARG A 1 87 ? 57.851 36.201 41.446 1.00 53.46 86 ARG A N 1
ATOM 655 C CA . ARG A 1 87 ? 57.580 34.809 40.952 1.00 52.90 86 ARG A CA 1
ATOM 656 C C . ARG A 1 87 ? 57.872 33.649 41.940 1.00 52.37 86 ARG A C 1
ATOM 657 O O . ARG A 1 87 ? 57.028 32.792 42.206 1.00 52.40 86 ARG A O 1
ATOM 665 N N . GLU A 1 88 ? 59.085 33.697 42.469 1.00 53.04 87 GLU A N 1
ATOM 666 C CA . GLU A 1 88 ? 59.596 32.705 43.418 1.00 51.46 87 GLU A CA 1
ATOM 667 C C . GLU A 1 88 ? 58.826 32.687 44.747 1.00 50.70 87 GLU A C 1
ATOM 668 O O . GLU A 1 88 ? 58.792 31.632 45.369 1.00 52.72 87 GLU A O 1
ATOM 674 N N . PHE A 1 89 ? 58.265 33.837 45.176 1.00 51.36 88 PHE A N 1
ATOM 675 C CA . PHE A 1 89 ? 57.411 33.942 46.387 1.00 51.51 88 PHE A CA 1
ATOM 676 C C . PHE A 1 89 ? 56.124 33.119 46.111 1.00 52.12 88 PHE A C 1
ATOM 677 O O . PHE A 1 89 ? 55.759 32.255 46.926 1.00 50.84 88 PHE A O 1
ATOM 685 N N . ILE A 1 90 ? 55.485 33.412 44.960 1.00 52.25 89 ILE A N 1
ATOM 686 C CA . ILE A 1 90 ? 54.251 32.758 44.498 1.00 52.26 89 ILE A CA 1
ATOM 687 C C . ILE A 1 90 ? 54.463 31.236 44.371 1.00 52.56 89 ILE A C 1
ATOM 688 O O . ILE A 1 90 ? 53.609 30.467 44.811 1.00 54.02 89 ILE A O 1
ATOM 693 N N . GLU A 1 91 ? 55.577 30.838 43.744 1.00 52.83 90 GLU A N 1
ATOM 694 C CA . GLU A 1 91 ? 55.947 29.393 43.556 1.00 52.98 90 GLU A CA 1
ATOM 695 C C . GLU A 1 91 ? 56.193 28.661 44.860 1.00 53.47 90 GLU A C 1
ATOM 696 O O . GLU A 1 91 ? 55.885 27.467 44.928 1.00 53.51 90 GLU A O 1
ATOM 702 N N . PHE A 1 92 ? 56.784 29.360 45.853 1.00 53.65 91 PHE A N 1
ATOM 703 C CA . PHE A 1 92 ? 57.006 28.793 47.190 1.00 54.33 91 PHE A CA 1
ATOM 704 C C . PHE A 1 92 ? 55.652 28.560 47.854 1.00 54.65 91 PHE A C 1
ATOM 705 O O . PHE A 1 92 ? 55.441 27.458 48.391 1.00 56.87 91 PHE A O 1
ATOM 729 N N . TYR A 1 95 ? 53.947 25.496 46.255 1.00 62.73 94 TYR A N 1
ATOM 730 C CA . TYR A 1 95 ? 54.593 24.292 46.783 1.00 61.14 94 TYR A CA 1
ATOM 731 C C . TYR A 1 95 ? 54.139 24.068 48.229 1.00 60.14 94 TYR A C 1
ATOM 732 O O . TYR A 1 95 ? 53.875 22.929 48.568 1.00 59.05 94 TYR A O 1
ATOM 741 N N . ALA A 1 96 ? 54.125 25.130 49.068 1.00 59.83 95 ALA A N 1
ATOM 742 C CA . ALA A 1 96 ? 53.686 25.069 50.513 1.00 60.59 95 ALA A CA 1
ATOM 743 C C . ALA A 1 96 ? 52.326 24.360 50.683 1.00 62.58 95 ALA A C 1
ATOM 744 O O . ALA A 1 96 ? 52.185 23.490 51.570 1.00 63.95 95 ALA A O 1
ATOM 746 N N . LEU A 1 97 ? 51.371 24.698 49.792 1.00 64.23 96 LEU A N 1
ATOM 747 C CA . LEU A 1 97 ? 50.017 24.077 49.760 1.00 65.64 96 LEU A CA 1
ATOM 748 C C . LEU A 1 97 ? 50.087 22.558 49.522 1.00 67.26 96 LEU A C 1
ATOM 749 O O . LEU A 1 97 ? 49.241 21.852 50.057 1.00 69.48 96 LEU A O 1
ATOM 754 N N . SER A 1 98 ? 51.060 22.078 48.729 1.00 69.38 97 SER A N 1
ATOM 755 C CA . SER A 1 98 ? 51.256 20.629 48.500 1.00 71.41 97 SER A CA 1
ATOM 756 C C . SER A 1 98 ? 51.871 19.946 49.753 1.00 72.53 97 SER A C 1
ATOM 757 O O . SER A 1 98 ? 51.591 18.774 49.945 1.00 76.33 97 SER A O 1
ATOM 760 N N . GLN A 1 99 ? 52.703 20.641 50.562 1.00 73.20 98 GLN A N 1
ATOM 761 C CA . GLN A 1 99 ? 53.292 20.072 51.814 1.00 72.92 98 GLN A CA 1
ATOM 762 C C . GLN A 1 99 ? 52.386 20.130 53.109 1.00 74.22 98 GLN A C 1
ATOM 763 O O . GLN A 1 99 ? 52.886 19.833 54.234 1.00 75.08 98 GLN A O 1
ATOM 767 N N . VAL A 1 100 ? 51.087 20.469 52.967 1.00 73.49 99 VAL A N 1
ATOM 768 C CA . VAL A 1 100 ? 50.115 20.526 54.099 1.00 73.83 99 VAL A CA 1
ATOM 769 C C . VAL A 1 100 ? 49.148 19.342 54.002 1.00 73.94 99 VAL A C 1
ATOM 770 O O . VAL A 1 100 ? 48.874 18.862 52.876 1.00 74.96 99 VAL A O 1
ATOM 774 N N . ARG A 1 101 ? 48.605 18.918 55.161 1.00 72.86 100 ARG A N 1
ATOM 775 C CA . ARG A 1 101 ? 47.584 17.843 55.208 1.00 72.37 100 ARG A CA 1
ATOM 776 C C . ARG A 1 101 ? 46.292 18.457 54.608 1.00 72.40 100 ARG A C 1
ATOM 777 O O . ARG A 1 101 ? 46.026 19.663 54.831 1.00 74.90 100 ARG A O 1
ATOM 780 N N . ILE A 1 102 ? 45.550 17.664 53.820 1.00 71.23 101 ILE A N 1
ATOM 781 C CA . ILE A 1 102 ? 44.272 18.090 53.159 1.00 71.39 101 ILE A CA 1
ATOM 782 C C . ILE A 1 102 ? 43.236 18.685 54.141 1.00 72.12 101 ILE A C 1
ATOM 783 O O . ILE A 1 102 ? 42.542 19.628 53.775 1.00 72.46 101 ILE A O 1
ATOM 788 N N . GLU A 1 103 ? 43.164 18.136 55.364 1.00 72.54 102 GLU A N 1
ATOM 789 C CA . GLU A 1 103 ? 42.256 18.626 56.437 1.00 71.92 102 GLU A CA 1
ATOM 790 C C . GLU A 1 103 ? 42.682 20.053 56.885 1.00 70.69 102 GLU A C 1
ATOM 791 O O . GLU A 1 103 ? 41.809 20.910 57.044 1.00 70.17 102 GLU A O 1
ATOM 797 N N . GLU A 1 104 ? 43.999 20.288 57.050 1.00 70.57 103 GLU A N 1
ATOM 798 C CA . GLU A 1 104 ? 44.563 21.615 57.431 1.00 72.18 103 GLU A CA 1
ATOM 799 C C . GLU A 1 104 ? 44.296 22.652 56.299 1.00 73.88 103 GLU A C 1
ATOM 800 O O . GLU A 1 104 ? 44.011 23.816 56.591 1.00 75.73 103 GLU A O 1
ATOM 803 N N . LEU A 1 105 ? 44.391 22.221 55.031 1.00 74.46 104 LEU A N 1
ATOM 804 C CA . LEU A 1 105 ? 44.091 23.069 53.839 1.00 73.73 104 LEU A CA 1
ATOM 805 C C . LEU A 1 105 ? 42.582 23.425 53.801 1.00 73.43 104 LEU A C 1
ATOM 806 O O . LEU A 1 105 ? 42.232 24.579 53.551 1.00 73.44 104 LEU A O 1
ATOM 811 N N . GLU A 1 106 ? 41.711 22.433 54.044 1.00 73.60 105 GLU A N 1
ATOM 812 C CA . GLU A 1 106 ? 40.222 22.641 54.103 1.00 73.32 105 GLU A CA 1
ATOM 813 C C . GLU A 1 106 ? 39.800 23.559 55.291 1.00 71.74 105 GLU A C 1
ATOM 814 O O . GLU A 1 106 ? 38.833 24.326 55.127 1.00 70.12 105 GLU A O 1
ATOM 820 N N . ARG A 1 107 ? 40.519 23.487 56.441 1.00 70.42 106 ARG A N 1
ATOM 821 C CA . ARG A 1 107 ? 40.261 24.352 57.628 1.00 70.52 106 ARG A CA 1
ATOM 822 C C . ARG A 1 107 ? 40.586 25.823 57.267 1.00 68.42 106 ARG A C 1
ATOM 823 O O . ARG A 1 107 ? 39.730 26.691 57.467 1.00 66.17 106 ARG A O 1
ATOM 833 N N . PHE A 1 109 ? 40.908 27.327 54.239 1.00 63.15 108 PHE A N 1
ATOM 834 C CA . PHE A 1 109 ? 39.963 27.825 53.201 1.00 61.85 108 PHE A CA 1
ATOM 835 C C . PHE A 1 109 ? 38.592 28.204 53.815 1.00 59.64 108 PHE A C 1
ATOM 836 O O . PHE A 1 109 ? 38.003 29.206 53.402 1.00 57.98 108 PHE A O 1
ATOM 844 N N . GLY A 1 110 ? 38.111 27.384 54.761 1.00 59.09 109 GLY A N 1
ATOM 845 C CA . GLY A 1 110 ? 36.856 27.601 55.488 1.00 58.03 109 GLY A CA 1
ATOM 846 C C . GLY A 1 110 ? 36.894 28.883 56.304 1.00 58.17 109 GLY A C 1
ATOM 847 O O . GLY A 1 110 ? 35.941 29.677 56.221 1.00 58.59 109 GLY A O 1
ATOM 848 N N . GLU A 1 111 ? 37.992 29.106 57.054 1.00 58.38 110 GLU A N 1
ATOM 849 C CA . GLU A 1 111 ? 38.122 30.347 57.871 1.00 59.98 110 GLU A CA 1
ATOM 850 C C . GLU A 1 111 ? 38.311 31.585 56.947 1.00 57.73 110 GLU A C 1
ATOM 851 O O . GLU A 1 111 ? 37.792 32.638 57.292 1.00 59.48 110 GLU A O 1
ATOM 857 N N . ALA A 1 112 ? 38.988 31.450 55.791 1.00 55.72 111 ALA A N 1
ATOM 858 C CA . ALA A 1 112 ? 39.146 32.573 54.813 1.00 55.17 111 ALA A CA 1
ATOM 859 C C . ALA A 1 112 ? 37.756 32.893 54.175 1.00 54.29 111 ALA A C 1
ATOM 860 O O . ALA A 1 112 ? 37.326 34.077 54.169 1.00 52.50 111 ALA A O 1
ATOM 862 N N . LEU A 1 113 ? 37.074 31.834 53.690 1.00 53.52 112 LEU A N 1
ATOM 863 C CA . LEU A 1 113 ? 35.715 31.909 53.083 1.00 53.67 112 LEU A CA 1
ATOM 864 C C . LEU A 1 113 ? 34.689 32.523 54.042 1.00 53.12 112 LEU A C 1
ATOM 865 O O . LEU A 1 113 ? 33.870 33.311 53.589 1.00 54.88 112 LEU A O 1
ATOM 870 N N . GLU A 1 114 ? 34.723 32.122 55.328 1.00 52.89 113 GLU A N 1
ATOM 871 C CA . GLU A 1 114 ? 33.811 32.660 56.386 1.00 53.00 113 GLU A CA 1
ATOM 872 C C . GLU A 1 114 ? 33.949 34.182 56.494 1.00 53.62 113 GLU A C 1
ATOM 873 O O . GLU A 1 114 ? 32.930 34.884 56.555 1.00 55.48 113 GLU A O 1
ATOM 875 N N . LYS A 1 115 ? 35.196 34.671 56.460 1.00 53.27 114 LYS A N 1
ATOM 876 C CA . LYS A 1 115 ? 35.493 36.117 56.497 1.00 53.58 114 LYS A CA 1
ATOM 877 C C . LYS A 1 115 ? 35.054 36.828 55.211 1.00 52.29 114 LYS A C 1
ATOM 878 O O . LYS A 1 115 ? 34.412 37.883 55.318 1.00 53.52 114 LYS A O 1
ATOM 884 N N . VAL A 1 116 ? 35.343 36.239 54.033 1.00 51.22 115 VAL A N 1
ATOM 885 C CA . VAL A 1 116 ? 34.968 36.853 52.725 1.00 50.33 115 VAL A CA 1
ATOM 886 C C . VAL A 1 116 ? 33.431 36.845 52.542 1.00 51.56 115 VAL A C 1
ATOM 887 O O . VAL A 1 116 ? 32.865 37.914 52.207 1.00 52.07 115 VAL A O 1
ATOM 891 N N . ALA A 1 117 ? 32.785 35.688 52.806 1.00 50.86 116 ALA A N 1
ATOM 892 C CA . ALA A 1 117 ? 31.294 35.544 52.716 1.00 51.62 116 ALA A CA 1
ATOM 893 C C . ALA A 1 117 ? 30.568 36.518 53.659 1.00 51.94 116 ALA A C 1
ATOM 894 O O . ALA A 1 117 ? 29.504 37.040 53.281 1.00 53.53 116 ALA A O 1
ATOM 896 N N . SER A 1 118 ? 31.136 36.749 54.863 1.00 52.21 117 SER A N 1
ATOM 897 C CA . SER A 1 118 ? 30.581 37.726 55.864 1.00 52.34 117 SER A CA 1
ATOM 898 C C . SER A 1 118 ? 30.569 39.156 55.284 1.00 52.13 117 SER A C 1
ATOM 899 O O . SER A 1 118 ? 29.601 39.871 55.506 1.00 53.15 117 SER A O 1
ATOM 901 N N . LEU A 1 119 ? 31.624 39.528 54.527 1.00 52.25 118 LEU A N 1
ATOM 902 C CA . LEU A 1 119 ? 31.730 40.859 53.851 1.00 52.13 118 LEU A CA 1
ATOM 903 C C . LEU A 1 119 ? 30.615 41.095 52.788 1.00 53.05 118 LEU A C 1
ATOM 904 O O . LEU A 1 119 ? 30.289 42.246 52.535 1.00 55.16 118 LEU A O 1
ATOM 907 N N . PHE A 1 120 ? 30.064 40.029 52.172 1.00 54.92 119 PHE A N 1
ATOM 908 C CA . PHE A 1 120 ? 28.947 40.106 51.184 1.00 55.28 119 PHE A CA 1
ATOM 909 C C . PHE A 1 120 ? 27.528 39.957 51.822 1.00 57.50 119 PHE A C 1
ATOM 910 O O . PHE A 1 120 ? 26.557 39.781 51.056 1.00 59.45 119 PHE A O 1
ATOM 918 N N . GLU A 1 121 ? 27.390 40.060 53.174 1.00 58.00 120 GLU A N 1
ATOM 919 C CA . GLU A 1 121 ? 26.101 39.936 53.908 1.00 58.04 120 GLU A CA 1
ATOM 920 C C . GLU A 1 121 ? 25.205 41.063 53.399 1.00 60.96 120 GLU A C 1
ATOM 921 O O . GLU A 1 121 ? 25.352 42.217 53.809 1.00 63.47 120 GLU A O 1
ATOM 923 N N . GLY A 1 122 ? 24.372 40.704 52.416 1.00 62.64 121 GLY A N 1
ATOM 924 C CA . GLY A 1 122 ? 23.437 41.625 51.727 1.00 63.67 121 GLY A CA 1
ATOM 925 C C . GLY A 1 122 ? 23.090 41.207 50.291 1.00 64.05 121 GLY A C 1
ATOM 926 O O . GLY A 1 122 ? 21.945 41.390 49.874 1.00 63.47 121 GLY A O 1
ATOM 927 N N . CYS A 1 123 ? 24.073 40.670 49.540 1.00 63.83 122 CYS A N 1
ATOM 928 C CA . CYS A 1 123 ? 23.879 40.189 48.146 1.00 64.17 122 CYS A CA 1
ATOM 929 C C . CYS A 1 123 ? 23.016 38.916 48.103 1.00 61.71 122 CYS A C 1
ATOM 930 O O . CYS A 1 123 ? 22.784 38.278 49.154 1.00 60.13 122 CYS A O 1
ATOM 933 N N . ARG A 1 124 ? 22.567 38.555 46.890 1.00 59.66 123 ARG A N 1
ATOM 934 C CA . ARG A 1 124 ? 21.694 37.365 46.656 1.00 58.94 123 ARG A CA 1
ATOM 935 C C . ARG A 1 124 ? 22.288 35.998 47.091 1.00 59.92 123 ARG A C 1
ATOM 936 O O . ARG A 1 124 ? 21.561 35.180 47.704 1.00 61.23 123 ARG A O 1
ATOM 938 N N . HIS A 1 125 ? 23.583 35.786 46.795 1.00 58.23 124 HIS A N 1
ATOM 939 C CA . HIS A 1 125 ? 24.324 34.544 47.104 1.00 57.63 124 HIS A CA 1
ATOM 940 C C . HIS A 1 125 ? 25.711 34.854 47.750 1.00 57.17 124 HIS A C 1
ATOM 941 O O . HIS A 1 125 ? 26.730 34.853 47.040 1.00 58.48 124 HIS A O 1
ATOM 948 N N . PRO A 1 126 ? 25.751 35.144 49.084 1.00 55.93 125 PRO A N 1
ATOM 949 C CA . PRO A 1 126 ? 27.030 35.478 49.791 1.00 55.15 125 PRO A CA 1
ATOM 950 C C . PRO A 1 126 ? 28.205 34.478 49.701 1.00 53.60 125 PRO A C 1
ATOM 951 O O . PRO A 1 126 ? 29.275 34.897 49.257 1.00 56.00 125 PRO A O 1
ATOM 955 N N . ARG A 1 127 ? 27.982 33.208 50.082 1.00 53.49 126 ARG A N 1
ATOM 956 C CA . ARG A 1 127 ? 28.983 32.094 50.073 1.00 53.21 126 ARG A CA 1
ATOM 957 C C . ARG A 1 127 ? 29.532 31.814 48.646 1.00 52.19 126 ARG A C 1
ATOM 958 O O . ARG A 1 127 ? 30.759 31.812 48.447 1.00 51.00 126 ARG A O 1
ATOM 962 N N . GLU A 1 128 ? 28.621 31.714 47.670 1.00 50.96 127 GLU A N 1
ATOM 963 C CA . GLU A 1 128 ? 28.972 31.420 46.254 1.00 50.28 127 GLU A CA 1
ATOM 964 C C . GLU A 1 128 ? 29.696 32.617 45.569 1.00 50.11 127 GLU A C 1
ATOM 965 O O . GLU A 1 128 ? 30.607 32.405 44.761 1.00 48.36 127 GLU A O 1
ATOM 971 N N . THR A 1 129 ? 29.271 33.860 45.883 1.00 49.67 128 THR A N 1
ATOM 972 C CA . THR A 1 129 ? 29.919 35.105 45.370 1.00 48.65 128 THR A CA 1
ATOM 973 C C . THR A 1 129 ? 31.359 35.179 45.895 1.00 48.62 128 THR A C 1
ATOM 974 O O . THR A 1 129 ? 32.278 35.454 45.104 1.00 49.28 128 THR A O 1
ATOM 978 N N . ALA A 1 130 ? 31.524 34.925 47.206 1.00 48.01 129 ALA A N 1
ATOM 979 C CA . ALA A 1 130 ? 32.829 34.891 47.899 1.00 46.25 129 ALA A CA 1
ATOM 980 C C . ALA A 1 130 ? 33.743 33.869 47.205 1.00 45.28 129 ALA A C 1
ATOM 981 O O . ALA A 1 130 ? 34.801 34.265 46.755 1.00 45.54 129 ALA A O 1
ATOM 983 N N . ILE A 1 131 ? 33.244 32.636 46.994 1.00 45.10 130 ILE A N 1
ATOM 984 C CA . ILE A 1 131 ? 33.989 31.522 46.318 1.00 45.30 130 ILE A CA 1
ATOM 985 C C . ILE A 1 131 ? 34.387 31.933 44.866 1.00 46.13 130 ILE A C 1
ATOM 986 O O . ILE A 1 131 ? 35.541 31.786 44.504 1.00 46.35 130 ILE A O 1
ATOM 991 N N . ALA A 1 132 ? 33.438 32.514 44.115 1.00 46.85 131 ALA A N 1
ATOM 992 C CA . ALA A 1 132 ? 33.650 33.025 42.733 1.00 46.41 131 ALA A CA 1
ATOM 993 C C . ALA A 1 132 ? 34.781 34.077 42.661 1.00 47.75 131 ALA A C 1
ATOM 994 O O . ALA A 1 132 ? 35.640 33.973 41.793 1.00 46.68 131 ALA A O 1
ATOM 996 N N . LEU A 1 133 ? 34.787 35.035 43.609 1.00 47.99 132 LEU A N 1
ATOM 997 C CA . LEU A 1 133 ? 35.836 36.099 43.697 1.00 48.01 132 LEU A CA 1
ATOM 998 C C . LEU A 1 133 ? 37.226 35.497 44.009 1.00 48.54 132 LEU A C 1
ATOM 999 O O . LEU A 1 133 ? 38.205 35.828 43.320 1.00 51.10 132 LEU A O 1
ATOM 1012 N N . ALA A 1 135 ? 38.192 32.328 43.598 1.00 48.18 134 ALA A N 1
ATOM 1013 C CA . ALA A 1 135 ? 38.506 31.485 42.413 1.00 49.52 134 ALA A CA 1
ATOM 1014 C C . ALA A 1 135 ? 39.187 32.320 41.286 1.00 49.36 134 ALA A C 1
ATOM 1015 O O . ALA A 1 135 ? 40.196 31.897 40.719 1.00 50.87 134 ALA A O 1
ATOM 1025 N N . LEU A 1 137 ? 40.758 35.386 41.751 1.00 46.20 136 LEU A N 1
ATOM 1026 C CA . LEU A 1 137 ? 42.063 35.862 42.313 1.00 47.14 136 LEU A CA 1
ATOM 1027 C C . LEU A 1 137 ? 43.154 34.768 42.267 1.00 46.66 136 LEU A C 1
ATOM 1028 O O . LEU A 1 137 ? 44.251 35.031 41.765 1.00 48.87 136 LEU A O 1
ATOM 1033 N N . ASP A 1 138 ? 42.796 33.556 42.696 1.00 47.37 137 ASP A N 1
ATOM 1034 C CA . ASP A 1 138 ? 43.669 32.349 42.663 1.00 48.61 137 ASP A CA 1
ATOM 1035 C C . ASP A 1 138 ? 44.015 31.900 41.259 1.00 46.73 137 ASP A C 1
ATOM 1036 O O . ASP A 1 138 ? 45.167 31.515 41.000 1.00 48.59 137 ASP A O 1
ATOM 1041 N N . GLY A 1 139 ? 43.026 31.925 40.370 1.00 45.78 138 GLY A N 1
ATOM 1042 C CA . GLY A 1 139 ? 43.173 31.585 38.956 1.00 44.87 138 GLY A CA 1
ATOM 1043 C C . GLY A 1 139 ? 44.170 32.519 38.304 1.00 46.21 138 GLY A C 1
ATOM 1044 O O . GLY A 1 139 ? 45.096 32.022 37.627 1.00 46.11 138 GLY A O 1
ATOM 1045 N N . LEU A 1 140 ? 44.005 33.840 38.550 1.00 45.75 139 LEU A N 1
ATOM 1046 C CA . LEU A 1 140 ? 44.919 34.874 38.019 1.00 46.29 139 LEU A CA 1
ATOM 1047 C C . LEU A 1 140 ? 46.363 34.683 38.538 1.00 47.41 139 LEU A C 1
ATOM 1048 O O . LEU A 1 140 ? 47.315 34.864 37.735 1.00 48.33 139 LEU A O 1
ATOM 1053 N N . SER A 1 141 ? 46.525 34.267 39.814 1.00 46.98 140 SER A N 1
ATOM 1054 C CA . SER A 1 141 ? 47.884 34.026 40.377 1.00 48.75 140 SER A CA 1
ATOM 1055 C C . SER A 1 141 ? 48.574 32.817 39.701 1.00 49.68 140 SER A C 1
ATOM 1056 O O . SER A 1 141 ? 49.789 32.889 39.451 1.00 52.92 140 SER A O 1
ATOM 1059 N N . ILE A 1 142 ? 47.817 31.749 39.377 1.00 49.49 141 ILE A N 1
ATOM 1060 C CA . ILE A 1 142 ? 48.351 30.547 38.665 1.00 50.98 141 ILE A CA 1
ATOM 1061 C C . ILE A 1 142 ? 48.732 31.016 37.256 1.00 51.05 141 ILE A C 1
ATOM 1062 O O . ILE A 1 142 ? 49.842 30.781 36.853 1.00 53.84 141 ILE A O 1
ATOM 1067 N N . TYR A 1 143 ? 47.823 31.698 36.558 1.00 51.44 142 TYR A N 1
ATOM 1068 C CA . TYR A 1 143 ? 48.057 32.303 35.207 1.00 51.01 142 TYR A CA 1
ATOM 1069 C C . TYR A 1 143 ? 49.295 33.188 35.130 1.00 50.85 142 TYR A C 1
ATOM 1070 O O . TYR A 1 143 ? 50.037 33.064 34.145 1.00 51.12 142 TYR A O 1
ATOM 1079 N N . SER A 1 144 ? 49.529 34.016 36.174 1.00 51.24 143 SER A N 1
ATOM 1080 C CA . SER A 1 144 ? 50.711 34.946 36.246 1.00 49.93 143 SER A CA 1
ATOM 1081 C C . SER A 1 144 ? 52.053 34.201 36.138 1.00 49.71 143 SER A C 1
ATOM 1082 O O . SER A 1 144 ? 53.005 34.782 35.624 1.00 52.79 143 SER A O 1
ATOM 1085 N N . LEU A 1 145 ? 52.087 32.945 36.612 1.00 49.05 144 LEU A N 1
ATOM 1086 C CA . LEU A 1 145 ? 53.238 32.073 36.481 1.00 49.49 144 LEU A CA 1
ATOM 1087 C C . LEU A 1 145 ? 53.440 31.620 35.027 1.00 49.88 144 LEU A C 1
ATOM 1088 O O . LEU A 1 145 ? 54.530 31.308 34.701 1.00 49.17 144 LEU A O 1
ATOM 1093 N N . TYR A 1 146 ? 52.409 31.526 34.187 1.00 51.62 145 TYR A N 1
ATOM 1094 C CA . TYR A 1 146 ? 52.566 31.125 32.769 1.00 51.88 145 TYR A CA 1
ATOM 1095 C C . TYR A 1 146 ? 52.765 32.321 31.821 1.00 52.66 145 TYR A C 1
ATOM 1096 O O . TYR A 1 146 ? 53.387 32.128 30.778 1.00 55.19 145 TYR A O 1
ATOM 1105 N N . PHE A 1 147 ? 52.276 33.532 32.157 1.00 52.95 146 PHE A N 1
ATOM 1106 C CA . PHE A 1 147 ? 52.395 34.743 31.286 1.00 55.65 146 PHE A CA 1
ATOM 1107 C C . PHE A 1 147 ? 52.305 36.124 31.963 1.00 57.48 146 PHE A C 1
ATOM 1108 O O . PHE A 1 147 ? 51.981 36.223 33.159 1.00 58.35 146 PHE A O 1
ATOM 1116 N N . ASP A 1 148 ? 52.685 37.164 31.180 1.00 59.39 147 ASP A N 1
ATOM 1117 C CA . ASP A 1 148 ? 52.664 38.586 31.580 1.00 59.31 147 ASP A CA 1
ATOM 1118 C C . ASP A 1 148 ? 51.196 38.947 31.448 1.00 60.71 147 ASP A C 1
ATOM 1119 O O . ASP A 1 148 ? 50.704 39.080 30.321 1.00 63.51 147 ASP A O 1
ATOM 1121 N N . LEU A 1 149 ? 50.478 38.957 32.579 1.00 60.68 148 LEU A N 1
ATOM 1122 C CA . LEU A 1 149 ? 49.053 39.352 32.631 1.00 58.71 148 LEU A CA 1
ATOM 1123 C C . LEU A 1 149 ? 48.861 40.811 32.183 1.00 58.48 148 LEU A C 1
ATOM 1124 O O . LEU A 1 149 ? 47.827 41.105 31.569 1.00 59.88 148 LEU A O 1
ATOM 1129 N N . GLY A 1 150 ? 49.845 41.689 32.494 1.00 58.75 149 GLY A N 1
ATOM 1130 C CA . GLY A 1 150 ? 49.880 43.112 32.112 1.00 58.14 149 GLY A CA 1
ATOM 1131 C C . GLY A 1 150 ? 49.900 44.066 33.291 1.00 57.23 149 GLY A C 1
ATOM 1132 O O . GLY A 1 150 ? 50.578 43.798 34.296 1.00 55.75 149 GLY A O 1
ATOM 1133 N N . LYS A 1 151 ? 49.179 45.192 33.148 1.00 58.42 150 LYS A N 1
ATOM 1134 C CA . LYS A 1 151 ? 49.063 46.223 34.192 1.00 57.04 150 LYS A CA 1
ATOM 1135 C C . LYS A 1 151 ? 48.043 45.628 35.168 1.00 55.17 150 LYS A C 1
ATOM 1136 O O . LYS A 1 151 ? 46.850 45.530 34.821 1.00 52.84 150 LYS A O 1
ATOM 1138 N N . LEU A 1 152 ? 48.533 45.188 36.345 1.00 54.06 151 LEU A N 1
ATOM 1139 C CA . LEU A 1 152 ? 47.689 44.576 37.424 1.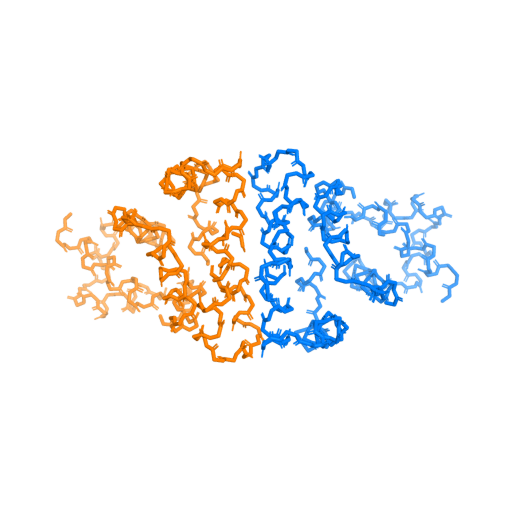00 53.56 151 LEU A CA 1
ATOM 1140 C C . LEU A 1 152 ? 46.464 45.409 37.885 1.00 53.18 151 LEU A C 1
ATOM 1141 O O . LEU A 1 152 ? 45.444 44.820 38.300 1.00 52.26 151 LEU A O 1
ATOM 1146 N N . GLU A 1 153 ? 46.561 46.746 37.754 1.00 53.55 152 GLU A N 1
ATOM 1147 C CA . GLU A 1 153 ? 45.475 47.692 38.093 1.00 51.69 152 GLU A CA 1
ATOM 1148 C C . GLU A 1 153 ? 44.217 47.429 37.225 1.00 51.30 152 GLU A C 1
ATOM 1149 O O . GLU A 1 153 ? 43.113 47.594 37.744 1.00 51.27 152 GLU A O 1
ATOM 1155 N N . LYS A 1 154 ? 44.393 46.992 35.954 1.00 51.19 153 LYS A N 1
ATOM 1156 C CA . LYS A 1 154 ? 43.281 46.604 35.018 1.00 50.76 153 LYS A CA 1
ATOM 1157 C C . LYS A 1 154 ? 42.489 45.432 35.633 1.00 51.19 153 LYS A C 1
ATOM 1158 O O . LYS A 1 154 ? 41.260 45.428 35.581 1.00 51.79 153 LYS A O 1
ATOM 1164 N N . TYR A 1 155 ? 43.203 44.473 36.236 1.00 51.26 154 TYR A N 1
ATOM 1165 C CA . TYR A 1 155 ? 42.569 43.319 36.938 1.00 51.67 154 TYR A CA 1
ATOM 1166 C C . TYR A 1 155 ? 41.897 43.766 38.250 1.00 52.35 154 TYR A C 1
ATOM 1167 O O . TYR A 1 155 ? 40.886 43.163 38.638 1.00 52.18 154 TYR A O 1
ATOM 1176 N N . ARG A 1 156 ? 42.458 44.788 38.927 1.00 53.64 155 ARG A N 1
ATOM 1177 C CA . ARG A 1 156 ? 41.859 45.357 40.158 1.00 53.27 155 ARG A CA 1
ATOM 1178 C C . ARG A 1 156 ? 40.526 46.026 39.767 1.00 52.56 155 ARG A C 1
ATOM 1179 O O . ARG A 1 156 ? 39.542 45.797 40.467 1.00 52.38 155 ARG A O 1
ATOM 1187 N N . GLU A 1 157 ? 40.518 46.828 38.678 1.00 52.44 156 GLU A N 1
ATOM 1188 C CA . GLU A 1 157 ? 39.298 47.503 38.147 1.00 52.55 156 GLU A CA 1
ATOM 1189 C C . GLU A 1 157 ? 38.205 46.460 37.816 1.00 50.93 156 GLU A C 1
ATOM 1190 O O . GLU A 1 157 ? 37.076 46.607 38.278 1.00 50.28 156 GLU A O 1
ATOM 1196 N N . ILE A 1 158 ? 38.580 45.400 37.077 1.00 50.29 157 ILE A N 1
ATOM 1197 C CA . ILE A 1 158 ? 37.664 44.265 36.689 1.00 50.64 157 ILE A CA 1
ATOM 1198 C C . ILE A 1 158 ? 37.066 43.565 37.934 1.00 50.98 157 ILE A C 1
ATOM 1199 O O . ILE A 1 158 ? 35.840 43.338 37.978 1.00 50.59 157 ILE A O 1
ATOM 1204 N N . ALA A 1 159 ? 37.932 43.264 38.918 1.00 51.04 158 ALA A N 1
ATOM 1205 C CA . ALA A 1 159 ? 37.531 42.629 40.200 1.00 52.28 158 ALA A CA 1
ATOM 1206 C C . ALA A 1 159 ? 36.574 43.532 41.006 1.00 53.76 158 ALA A C 1
ATOM 1207 O O . ALA A 1 159 ? 35.669 42.990 41.653 1.00 54.24 158 ALA A O 1
ATOM 1217 N N . GLU A 1 161 ? 34.618 46.000 39.568 1.00 59.64 160 GLU A N 1
ATOM 1218 C CA . GLU A 1 161 ? 33.422 46.023 38.671 1.00 61.33 160 GLU A CA 1
ATOM 1219 C C . GLU A 1 161 ? 32.529 44.777 38.906 1.00 62.57 160 GLU A C 1
ATOM 1220 O O . GLU A 1 161 ? 31.296 44.862 38.812 1.00 64.20 160 GLU A O 1
ATOM 1226 N N . PHE A 1 162 ? 33.181 43.629 39.159 1.00 63.60 161 PHE A N 1
ATOM 1227 C CA . PHE A 1 162 ? 32.534 42.336 39.504 1.00 63.25 161 PHE A CA 1
ATOM 1228 C C . PHE A 1 162 ? 31.809 42.480 40.851 1.00 63.25 161 PHE A C 1
ATOM 1229 O O . PHE A 1 162 ? 30.691 42.008 40.957 1.00 63.96 161 PHE A O 1
ATOM 1237 N N . VAL A 1 163 ? 32.460 43.087 41.855 1.00 62.35 162 VAL A N 1
ATOM 1238 C CA . VAL A 1 163 ? 31.848 43.341 43.188 1.00 60.89 162 VAL A CA 1
ATOM 1239 C C . VAL A 1 163 ? 30.634 44.311 43.014 1.00 61.91 162 VAL A C 1
ATOM 1240 O O . VAL A 1 163 ? 29.577 44.061 43.617 1.00 62.80 162 VAL A O 1
ATOM 1244 N N . GLU A 1 164 ? 30.802 45.369 42.191 1.00 61.75 163 GLU A N 1
ATOM 1245 C CA . GLU A 1 164 ? 29.720 46.346 41.862 1.00 61.89 163 GLU A CA 1
ATOM 1246 C C . GLU A 1 164 ? 28.520 45.670 41.123 1.00 61.98 163 GLU A C 1
ATOM 1247 O O . GLU A 1 164 ? 27.381 46.078 41.349 1.00 60.54 163 GLU A O 1
ATOM 1249 N N . SER A 1 165 ? 28.777 44.608 40.329 1.00 62.47 164 SER A N 1
ATOM 1250 C CA . SER A 1 165 ? 27.752 43.841 39.570 1.00 63.67 164 SER A CA 1
ATOM 1251 C C . SER A 1 165 ? 27.140 42.684 40.417 1.00 64.77 164 SER A C 1
ATOM 1252 O O . SER A 1 165 ? 27.178 41.514 40.006 1.00 66.58 164 SER A O 1
ATOM 1254 N N . ARG A 1 166 ? 26.568 43.031 41.584 1.00 65.16 165 ARG A N 1
ATOM 1255 C CA . ARG A 1 166 ? 25.950 42.078 42.560 1.00 65.73 165 ARG A CA 1
ATOM 1256 C C . ARG A 1 166 ? 24.619 42.611 43.112 1.00 64.71 165 ARG A C 1
ATOM 1257 O O . ARG A 1 166 ? 24.600 43.572 43.879 1.00 64.44 165 ARG A O 1
ATOM 1273 N N . THR B 1 3 ? 45.773 5.787 11.435 1.00 70.82 2 THR B N 1
ATOM 1274 C CA . THR B 1 3 ? 45.227 4.436 11.200 1.00 66.45 2 THR B CA 1
ATOM 1275 C C . THR B 1 3 ? 44.041 4.093 12.158 1.00 65.77 2 THR B C 1
ATOM 1276 O O . THR B 1 3 ? 44.012 4.548 13.321 1.00 64.33 2 THR B O 1
ATOM 1280 N N . ASP B 1 4 ? 43.076 3.319 11.625 1.00 62.94 3 ASP B N 1
ATOM 1281 C CA . ASP B 1 4 ? 41.841 2.806 12.316 1.00 61.87 3 ASP B CA 1
ATOM 1282 C C . ASP B 1 4 ? 42.174 2.124 13.670 1.00 60.03 3 ASP B C 1
ATOM 1283 O O . ASP B 1 4 ? 41.472 2.338 14.683 1.00 57.42 3 ASP B O 1
ATOM 1288 N N . GLN B 1 5 ? 43.268 1.346 13.649 1.00 58.08 4 GLN B N 1
ATOM 1289 C CA . GLN B 1 5 ? 43.824 0.621 14.791 1.00 55.60 4 GLN B CA 1
ATOM 1290 C C . GLN B 1 5 ? 44.350 1.607 15.849 1.00 54.55 4 GLN B C 1
ATOM 1291 O O . GLN B 1 5 ? 43.950 1.493 17.007 1.00 55.29 4 GLN B O 1
ATOM 1297 N N . SER B 1 6 ? 45.189 2.570 15.438 1.00 53.62 5 SER B N 1
ATOM 1298 C CA . SER B 1 6 ? 45.796 3.594 16.345 1.00 53.22 5 SER B CA 1
ATOM 1299 C C . SER B 1 6 ? 44.690 4.467 17.038 1.00 53.12 5 SER B C 1
ATOM 1300 O O . SER B 1 6 ? 44.783 4.720 18.252 1.00 52.69 5 SER B O 1
ATOM 1302 N N . VAL B 1 7 ? 43.629 4.818 16.285 1.00 52.92 6 VAL B N 1
ATOM 1303 C CA . VAL B 1 7 ? 42.450 5.595 16.774 1.00 52.17 6 VAL B CA 1
ATOM 1304 C C . VAL B 1 7 ? 41.755 4.826 17.894 1.00 51.68 6 VAL B C 1
ATOM 1305 O O . VAL B 1 7 ? 41.509 5.382 18.969 1.00 54.59 6 VAL B O 1
ATOM 1309 N N . ARG B 1 8 ? 41.437 3.561 17.615 1.00 50.56 7 ARG B N 1
ATOM 1310 C CA . ARG B 1 8 ? 40.779 2.635 18.587 1.00 49.44 7 ARG B CA 1
ATOM 1311 C C . ARG B 1 8 ? 41.569 2.453 19.911 1.00 46.74 7 ARG B C 1
ATOM 1312 O O . ARG B 1 8 ? 40.972 2.447 20.995 1.00 47.00 7 ARG B O 1
ATOM 1320 N N . ILE B 1 9 ? 42.896 2.337 19.782 1.00 44.69 8 ILE B N 1
ATOM 1321 C CA . ILE B 1 9 ? 43.844 2.206 20.899 1.00 44.78 8 ILE B CA 1
ATOM 1322 C C . ILE B 1 9 ? 43.808 3.518 21.753 1.00 46.84 8 ILE B C 1
ATOM 1323 O O . ILE B 1 9 ? 43.697 3.455 23.001 1.00 48.54 8 ILE B O 1
ATOM 1328 N N . ILE B 1 10 ? 43.869 4.673 21.080 1.00 47.68 9 ILE B N 1
ATOM 1329 C CA . ILE B 1 10 ? 43.803 6.002 21.734 1.00 47.32 9 ILE B CA 1
ATOM 1330 C C . ILE B 1 10 ? 42.458 6.209 22.453 1.00 47.44 9 ILE B C 1
ATOM 1331 O O . ILE B 1 10 ? 42.446 6.647 23.608 1.00 49.68 9 ILE B O 1
ATOM 1336 N N . GLU B 1 11 ? 41.354 5.898 21.766 1.00 47.71 10 GLU B N 1
ATOM 1337 C CA . GLU B 1 11 ? 39.993 6.026 22.359 1.00 47.86 10 GLU B CA 1
ATOM 1338 C C . GLU B 1 11 ? 39.807 5.095 23.543 1.00 46.25 10 GLU B C 1
ATOM 1339 O O . GLU B 1 11 ? 39.235 5.524 24.555 1.00 47.62 10 GLU B O 1
ATOM 1345 N N . ALA B 1 12 ? 40.278 3.841 23.404 1.00 44.33 11 ALA B N 1
ATOM 1346 C CA . ALA B 1 12 ? 40.228 2.847 24.514 1.00 44.51 11 ALA B CA 1
ATOM 1347 C C . ALA B 1 12 ? 41.074 3.352 25.716 1.00 45.15 11 ALA B C 1
ATOM 1348 O O . ALA B 1 12 ? 40.610 3.279 26.870 1.00 46.10 11 ALA B O 1
ATOM 1350 N N . ALA B 1 13 ? 42.279 3.871 25.426 1.00 43.83 12 ALA B N 1
ATOM 1351 C CA . ALA B 1 13 ? 43.182 4.442 26.452 1.00 45.53 12 ALA B CA 1
ATOM 1352 C C . ALA B 1 13 ? 42.518 5.619 27.161 1.00 47.10 12 ALA B C 1
ATOM 1353 O O . ALA B 1 13 ? 42.471 5.627 28.387 1.00 47.98 12 ALA B O 1
ATOM 1355 N N . LEU B 1 14 ? 42.015 6.597 26.385 1.00 49.50 13 LEU B N 1
ATOM 1356 C CA . LEU B 1 14 ? 41.304 7.814 26.940 1.00 50.40 13 LEU B CA 1
ATOM 1357 C C . LEU B 1 14 ? 40.134 7.428 27.864 1.00 51.09 13 LEU B C 1
ATOM 1358 O O . LEU B 1 14 ? 39.977 7.975 28.967 1.00 50.51 13 LEU B O 1
ATOM 1363 N N . ARG B 1 15 ? 39.376 6.441 27.416 1.00 51.77 14 ARG B N 1
ATOM 1364 C CA . ARG B 1 15 ? 38.217 5.863 28.160 1.00 53.23 14 ARG B CA 1
ATOM 1365 C C . ARG B 1 15 ? 38.682 5.286 29.542 1.00 53.98 14 ARG B C 1
ATOM 1366 O O . ARG B 1 15 ? 38.013 5.545 30.567 1.00 55.78 14 ARG B O 1
ATOM 1374 N N . LEU B 1 16 ? 39.865 4.636 29.582 1.00 54.07 15 LEU B N 1
ATOM 1375 C CA . LEU B 1 16 ? 40.489 4.103 30.847 1.00 53.68 15 LEU B CA 1
ATOM 1376 C C . LEU B 1 16 ? 41.151 5.244 31.664 1.00 52.84 15 LEU B C 1
ATOM 1377 O O . LEU B 1 16 ? 41.076 5.237 32.897 1.00 51.94 15 LEU B O 1
ATOM 1382 N N . TYR B 1 17 ? 41.823 6.195 30.991 1.00 54.94 16 TYR B N 1
ATOM 1383 C CA . TYR B 1 17 ? 42.450 7.372 31.679 1.00 56.74 16 TYR B CA 1
ATOM 1384 C C . TYR B 1 17 ? 41.400 8.281 32.371 1.00 60.69 16 TYR B C 1
ATOM 1385 O O . TYR B 1 17 ? 41.719 8.980 33.358 1.00 62.30 16 TYR B O 1
ATOM 1402 N N . LYS B 1 19 ? 38.652 7.137 33.843 1.00 61.88 18 LYS B N 1
ATOM 1403 C CA . LYS B 1 19 ? 38.250 6.423 35.084 1.00 62.15 18 LYS B CA 1
ATOM 1404 C C . LYS B 1 19 ? 39.235 6.312 36.232 1.00 62.76 18 LYS B C 1
ATOM 1405 O O . LYS B 1 19 ? 38.810 6.251 37.381 1.00 65.50 18 LYS B O 1
ATOM 1411 N N . LYS B 1 20 ? 40.511 6.132 35.900 1.00 62.42 19 LYS B N 1
ATOM 1412 C CA . LYS B 1 20 ? 41.635 5.867 36.852 1.00 60.22 19 LYS B CA 1
ATOM 1413 C C . LYS B 1 20 ? 42.875 6.718 36.572 1.00 58.19 19 LYS B C 1
ATOM 1414 O O . LYS B 1 20 ? 42.935 7.256 35.463 1.00 59.63 19 LYS B O 1
ATOM 1420 N N . PRO B 1 21 ? 43.843 6.879 37.555 1.00 55.89 20 PRO B N 1
ATOM 1421 C CA . PRO B 1 21 ? 45.088 7.672 37.324 1.00 55.15 20 PRO B CA 1
ATOM 1422 C C . PRO B 1 21 ? 45.865 7.131 36.092 1.00 54.10 20 PRO B C 1
ATOM 1423 O O . PRO B 1 21 ? 46.107 5.897 36.063 1.00 52.94 20 PRO B O 1
ATOM 1427 N N . PRO B 1 22 ? 46.158 7.995 35.072 1.00 54.26 21 PRO B N 1
ATOM 1428 C CA . PRO B 1 22 ? 46.828 7.553 33.819 1.00 56.19 21 PRO B CA 1
ATOM 1429 C C . PRO B 1 22 ? 48.012 6.570 33.913 1.00 57.55 21 PRO B C 1
ATOM 1430 O O . PRO B 1 22 ? 47.997 5.560 33.178 1.00 58.83 21 PRO B O 1
ATOM 1434 N N . HIS B 1 23 ? 48.933 6.817 34.850 1.00 60.06 22 HIS B N 1
ATOM 1435 C CA . HIS B 1 23 ? 50.083 5.916 35.080 1.00 63.97 22 HIS B CA 1
ATOM 1436 C C . HIS B 1 23 ? 49.691 4.511 35.561 1.00 64.06 22 HIS B C 1
ATOM 1437 O O . HIS B 1 23 ? 50.427 3.555 35.252 1.00 67.30 22 HIS B O 1
ATOM 1444 N N . GLU B 1 24 ? 48.569 4.396 36.292 1.00 63.48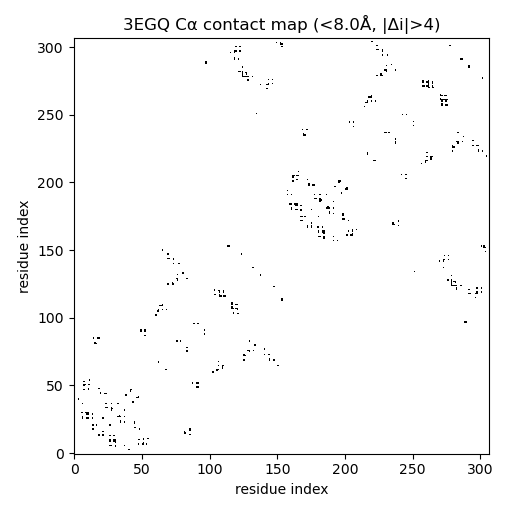 23 GLU B N 1
ATOM 1445 C CA . GLU B 1 24 ? 48.072 3.098 36.804 1.00 61.77 23 GLU B CA 1
ATOM 1446 C C . GLU B 1 24 ? 47.388 2.207 35.712 1.00 61.45 23 GLU B C 1
ATOM 1447 O O . GLU B 1 24 ? 47.129 1.022 35.992 1.00 62.18 23 GLU B O 1
ATOM 1453 N N . VAL B 1 25 ? 47.134 2.749 34.498 1.00 58.54 24 VAL B N 1
ATOM 1454 C CA . VAL B 1 25 ? 46.515 2.009 33.384 1.00 57.61 24 VAL B CA 1
ATOM 1455 C C . VAL B 1 25 ? 47.635 1.241 32.673 1.00 57.50 24 VAL B C 1
ATOM 1456 O O . VAL B 1 25 ? 48.616 1.862 32.233 1.00 56.68 24 VAL B O 1
ATOM 1460 N N . SER B 1 26 ? 47.472 -0.080 32.530 1.00 56.60 25 SER B N 1
ATOM 1461 C CA . SER B 1 26 ? 48.466 -0.949 31.852 1.00 56.03 25 SER B CA 1
ATOM 1462 C C . SER B 1 26 ? 48.127 -1.152 30.370 1.00 55.48 25 SER B C 1
ATOM 1463 O O . SER B 1 26 ? 47.023 -0.801 29.934 1.00 55.20 25 SER B O 1
ATOM 1466 N N . ILE B 1 27 ? 49.089 -1.721 29.629 1.00 54.59 26 ILE B N 1
ATOM 1467 C CA . ILE B 1 27 ? 48.935 -2.084 28.203 1.00 55.35 26 ILE B CA 1
ATOM 1468 C C . ILE B 1 27 ? 47.897 -3.230 28.065 1.00 56.16 26 ILE B C 1
ATOM 1469 O O . ILE B 1 27 ? 47.138 -3.202 27.097 1.00 59.64 26 ILE B O 1
ATOM 1474 N N . GLU B 1 28 ? 47.873 -4.197 29.007 1.00 56.89 27 GLU B N 1
ATOM 1475 C CA . GLU B 1 28 ? 46.887 -5.330 29.055 1.00 56.73 27 GLU B CA 1
ATOM 1476 C C . GLU B 1 28 ? 45.431 -4.783 29.130 1.00 57.10 27 GLU B C 1
ATOM 1477 O O . GLU B 1 28 ? 44.557 -5.244 28.378 1.00 59.54 27 GLU B O 1
ATOM 1479 N N . GLU B 1 29 ? 45.217 -3.772 29.983 1.00 55.34 28 GLU B N 1
ATOM 1480 C CA . GLU B 1 29 ? 43.903 -3.083 30.165 1.00 54.99 28 GLU B CA 1
ATOM 1481 C C . GLU B 1 29 ? 43.448 -2.349 28.894 1.00 54.15 28 GLU B C 1
ATOM 1482 O O . GLU B 1 29 ? 42.265 -2.447 28.517 1.00 55.37 28 GLU B O 1
ATOM 1488 N N . ILE B 1 30 ? 44.390 -1.648 28.251 1.00 50.96 29 ILE B N 1
ATOM 1489 C CA . ILE B 1 30 ? 44.160 -0.908 26.987 1.00 49.85 29 ILE B CA 1
ATOM 1490 C C . ILE B 1 30 ? 43.846 -1.911 25.863 1.00 49.67 29 ILE B C 1
ATOM 1491 O O . ILE B 1 30 ? 42.935 -1.670 25.089 1.00 50.07 29 ILE B O 1
ATOM 1496 N N . ALA B 1 31 ? 44.589 -3.021 25.809 1.00 50.36 30 ALA B N 1
ATOM 1497 C CA . ALA B 1 31 ? 44.379 -4.130 24.822 1.00 50.27 30 ALA B CA 1
ATOM 1498 C C . ALA B 1 31 ? 42.956 -4.742 24.952 1.00 50.23 30 ALA B C 1
ATOM 1499 O O . ALA B 1 31 ? 42.233 -4.843 23.948 1.00 50.21 30 ALA B O 1
ATOM 1501 N N . ARG B 1 32 ? 42.567 -5.028 26.211 1.00 50.13 31 ARG B N 1
ATOM 1502 C CA . ARG B 1 32 ? 41.254 -5.573 26.600 1.00 49.23 31 ARG B CA 1
ATOM 1503 C C . ARG B 1 32 ? 40.137 -4.598 26.217 1.00 48.68 31 ARG B C 1
ATOM 1504 O O . ARG B 1 32 ? 39.174 -5.020 25.567 1.00 48.48 31 ARG B O 1
ATOM 1506 N N . GLU B 1 33 ? 40.310 -3.308 26.560 1.00 50.32 32 GLU B N 1
ATOM 1507 C CA . GLU B 1 33 ? 39.335 -2.245 26.238 1.00 49.62 32 GLU B CA 1
ATOM 1508 C C . G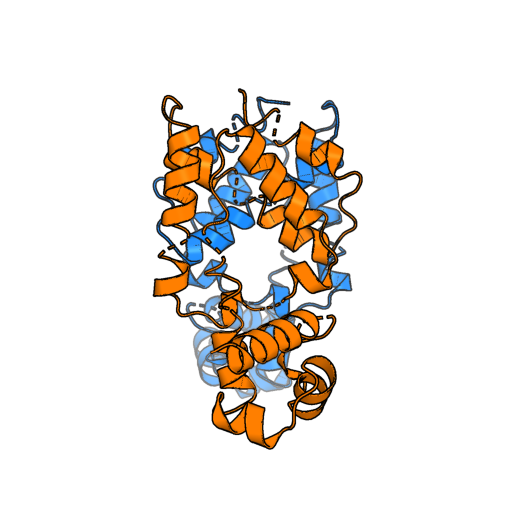LU B 1 33 ? 39.286 -1.970 24.716 1.00 49.61 32 GLU B C 1
ATOM 1509 O O . GLU B 1 33 ? 38.221 -1.826 24.192 1.00 51.74 32 GLU B O 1
ATOM 1515 N N . ALA B 1 34 ? 40.415 -1.953 24.015 1.00 49.96 33 ALA B N 1
ATOM 1516 C CA . ALA B 1 34 ? 40.443 -1.735 22.534 1.00 50.55 33 ALA B CA 1
ATOM 1517 C C . ALA B 1 34 ? 40.025 -2.963 21.687 1.00 50.96 33 ALA B C 1
A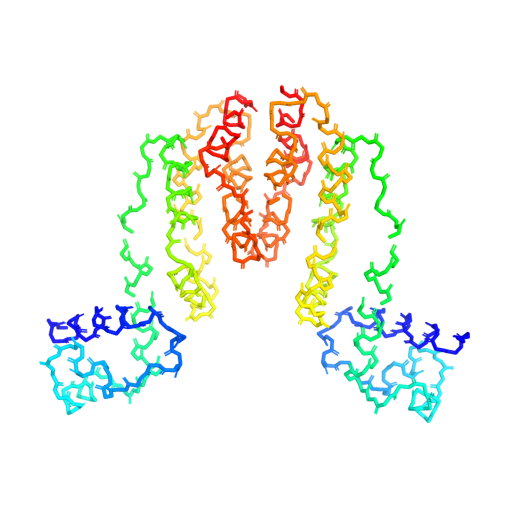TOM 1518 O O . ALA B 1 34 ? 39.740 -2.788 20.501 1.00 49.72 33 ALA B O 1
ATOM 1520 N N . LYS B 1 35 ? 39.936 -4.161 22.309 1.00 52.79 34 LYS B N 1
ATOM 1521 C CA . LYS B 1 35 ? 39.607 -5.498 21.681 1.00 53.07 34 LYS B CA 1
ATOM 1522 C C . LYS B 1 35 ? 40.691 -5.860 20.639 1.00 51.85 34 LYS B C 1
ATOM 1523 O O . LYS B 1 35 ? 40.397 -6.257 19.528 1.00 53.15 34 LYS B O 1
ATOM 1529 N N . VAL B 1 36 ? 41.954 -5.680 21.052 1.00 51.58 35 VAL B N 1
ATOM 1530 C CA . VAL B 1 36 ? 43.182 -5.946 20.247 1.00 50.98 35 VAL B CA 1
ATOM 1531 C C . VAL B 1 36 ? 44.313 -6.518 21.137 1.00 51.27 35 VAL B C 1
ATOM 1532 O O . VAL B 1 36 ? 44.284 -6.360 22.360 1.00 51.67 35 VAL B O 1
ATOM 1536 N N . SER B 1 37 ? 45.303 -7.142 20.504 1.00 52.02 36 SER B N 1
ATOM 1537 C CA . SER B 1 37 ? 46.453 -7.741 21.215 1.00 53.13 36 SER B CA 1
ATOM 1538 C C . SER B 1 37 ? 47.460 -6.695 21.716 1.00 55.71 36 SER B C 1
ATOM 1539 O O . SER B 1 37 ? 47.500 -5.548 21.215 1.00 57.03 36 SER B O 1
ATOM 1542 N N . LYS B 1 38 ? 48.282 -7.120 22.690 1.00 56.30 37 LYS B N 1
ATOM 1543 C CA . LYS B 1 38 ? 49.366 -6.282 23.244 1.00 55.95 37 LYS B CA 1
ATOM 1544 C C . LYS B 1 38 ? 50.454 -6.004 22.162 1.00 56.01 37 LYS B C 1
ATOM 1545 O O . LYS B 1 38 ? 51.005 -4.907 22.162 1.00 57.70 37 LYS B O 1
ATOM 1549 N N . SER B 1 39 ? 50.753 -6.976 21.280 1.00 54.19 38 SER B N 1
ATOM 1550 C CA . SER B 1 39 ? 51.746 -6.823 20.169 1.00 53.51 38 SER B CA 1
ATOM 1551 C C . SER B 1 39 ? 51.357 -5.704 19.175 1.00 53.02 38 SER B C 1
ATOM 1552 O O . SER B 1 39 ? 52.252 -5.006 18.662 1.00 53.33 38 SER B O 1
ATOM 1554 N N . LEU B 1 40 ? 50.050 -5.547 18.917 1.00 52.20 39 LEU B N 1
ATOM 1555 C CA . LEU B 1 40 ? 49.532 -4.493 18.007 1.00 52.35 39 LEU B CA 1
ATOM 1556 C C . LEU B 1 40 ? 49.671 -3.094 18.659 1.00 52.46 39 LEU B C 1
ATOM 1557 O O . LEU B 1 40 ? 49.984 -2.144 17.946 1.00 55.04 39 LEU B O 1
ATOM 1562 N N . ILE B 1 41 ? 49.432 -2.967 19.967 1.00 50.34 40 ILE B N 1
ATOM 1563 C CA . ILE B 1 41 ? 49.604 -1.669 20.692 1.00 51.03 40 ILE B CA 1
ATOM 1564 C C . ILE B 1 41 ? 51.091 -1.241 20.582 1.00 48.12 40 ILE B C 1
ATOM 1565 O O . ILE B 1 41 ? 51.371 -0.110 20.195 1.00 44.26 40 ILE B O 1
ATOM 1570 N N . PHE B 1 42 ? 51.994 -2.192 20.855 1.00 48.87 41 PHE B N 1
ATOM 1571 C CA . PHE B 1 42 ? 53.463 -1.977 20.782 1.00 50.02 41 PHE B CA 1
ATOM 1572 C C . PHE B 1 42 ? 53.894 -1.546 19.366 1.00 49.36 41 PHE B C 1
ATOM 1573 O O . PHE B 1 42 ? 54.615 -0.574 19.274 1.00 51.44 41 PHE B O 1
ATOM 1576 N N . TYR B 1 43 ? 53.297 -2.146 18.324 1.00 46.32 42 TYR B N 1
ATOM 1577 C CA . TYR B 1 43 ? 53.560 -1.807 16.924 1.00 45.81 42 TYR B CA 1
ATOM 1578 C C . TYR B 1 43 ? 53.204 -0.318 16.584 1.00 46.55 42 TYR B C 1
ATOM 1579 O O . TYR B 1 43 ? 53.800 0.249 15.681 1.00 47.78 42 TYR B O 1
ATOM 1588 N N . HIS B 1 44 ? 52.235 0.278 17.277 1.00 45.24 43 HIS B N 1
ATOM 1589 C CA . HIS B 1 44 ? 51.826 1.687 17.076 1.00 44.89 43 HIS B CA 1
ATOM 1590 C C . HIS B 1 44 ? 52.397 2.657 18.090 1.00 44.70 43 HIS B C 1
ATOM 1591 O O . HIS B 1 44 ? 52.593 3.835 17.745 1.00 43.56 43 HIS B O 1
ATOM 1598 N N . PHE B 1 45 ? 52.682 2.179 19.310 1.00 45.24 44 PHE B N 1
ATOM 1599 C CA . PHE B 1 45 ? 53.187 3.007 20.410 1.00 48.00 44 PHE B CA 1
ATOM 1600 C C . PHE B 1 45 ? 54.368 2.353 21.178 1.00 48.17 44 PHE B C 1
ATOM 1601 O O . PHE B 1 45 ? 54.244 1.261 21.667 1.00 47.90 44 PHE B O 1
ATOM 1609 N N . GLU B 1 46 ? 55.492 3.063 21.229 1.00 50.91 45 GLU B N 1
ATOM 1610 C CA . GLU B 1 46 ? 56.799 2.717 21.910 1.00 50.22 45 GLU B CA 1
ATOM 1611 C C . GLU B 1 46 ? 56.710 2.287 23.411 1.00 51.12 45 GLU B C 1
ATOM 1612 O O . GLU B 1 46 ? 57.532 1.508 23.865 1.00 53.87 45 GLU B O 1
ATOM 1618 N N . SER B 1 47 ? 55.709 2.778 24.152 1.00 49.05 46 SER B N 1
ATOM 1619 C CA . SER B 1 47 ? 55.468 2.500 25.591 1.00 48.27 46 SER B CA 1
ATOM 1620 C C . SER B 1 47 ? 54.161 3.100 26.120 1.00 49.16 46 SER B C 1
ATOM 1621 O O . SER B 1 47 ? 53.521 3.861 25.377 1.00 48.70 46 SER B O 1
ATOM 1624 N N . LYS B 1 48 ? 53.790 2.777 27.382 1.00 50.51 47 LYS B N 1
ATOM 1625 C CA . LYS B 1 48 ? 52.608 3.361 28.087 1.00 49.33 47 LYS B CA 1
ATOM 1626 C C . LYS B 1 48 ? 52.654 4.899 28.036 1.00 48.55 47 LYS B C 1
ATOM 1627 O O . LYS B 1 48 ? 51.632 5.542 27.805 1.00 51.12 47 LYS B O 1
ATOM 1632 N N . GLN B 1 49 ? 53.844 5.465 28.293 1.00 49.34 48 GLN B N 1
ATOM 1633 C CA . GLN B 1 49 ? 54.036 6.932 28.310 1.00 49.83 48 GLN B CA 1
ATOM 1634 C C . GLN B 1 49 ? 53.894 7.565 26.947 1.00 49.50 48 GLN B C 1
ATOM 1635 O O . GLN B 1 49 ? 53.318 8.648 26.842 1.00 48.85 48 GLN B O 1
ATOM 1641 N N . LYS B 1 50 ? 54.437 6.911 25.916 1.00 50.53 49 LYS B N 1
ATOM 1642 C CA . LYS B 1 50 ? 54.363 7.451 24.553 1.00 50.83 49 LYS B CA 1
ATOM 1643 C C . LYS B 1 50 ? 52.859 7.472 24.136 1.00 49.74 49 LYS B C 1
ATOM 1644 O O . LYS B 1 50 ? 52.391 8.499 23.617 1.00 50.33 49 LYS B O 1
ATOM 1650 N N . LEU B 1 51 ? 52.124 6.381 24.434 1.00 49.53 50 LEU B N 1
ATOM 1651 C CA . LEU B 1 51 ? 50.659 6.272 24.153 1.00 49.98 50 LEU B CA 1
ATOM 1652 C C . LEU B 1 51 ? 49.863 7.353 24.889 1.00 50.10 50 LEU B C 1
ATOM 1653 O O . LEU B 1 51 ? 48.949 7.920 24.288 1.00 52.52 50 LEU B O 1
ATOM 1658 N N . LEU B 1 52 ? 50.216 7.604 26.161 1.00 50.22 51 LEU B N 1
ATOM 1659 C CA . LEU B 1 52 ? 49.583 8.642 27.003 1.00 50.68 51 LEU B CA 1
ATOM 1660 C C . LEU B 1 52 ? 49.734 10.040 26.390 1.00 51.49 51 LEU B C 1
ATOM 1661 O O . LEU B 1 52 ? 48.743 10.785 26.319 1.00 51.01 51 LEU B O 1
ATOM 1666 N N . GLU B 1 53 ? 50.964 10.369 25.966 1.00 52.39 52 GLU B N 1
ATOM 1667 C CA . GLU B 1 53 ? 51.273 11.679 25.320 1.00 53.51 52 GLU B CA 1
ATOM 1668 C C . GLU B 1 53 ? 50.457 11.869 24.049 1.00 54.11 52 GLU B C 1
ATOM 1669 O O . GLU B 1 53 ? 49.854 12.946 23.863 1.00 53.86 52 GLU B O 1
ATOM 1675 N N . GLU B 1 54 ? 50.443 10.819 23.199 1.00 54.70 53 GLU B N 1
ATOM 1676 C CA . GLU B 1 54 ? 49.669 10.838 21.940 1.00 56.69 53 GLU B CA 1
ATOM 1677 C C . GLU B 1 54 ? 48.140 10.960 22.214 1.00 54.05 53 GLU B C 1
ATOM 1678 O O . GLU B 1 54 ? 47.455 11.695 21.519 1.00 53.96 53 GLU B O 1
ATOM 1684 N N . ALA B 1 55 ? 47.651 10.255 23.230 1.00 55.34 54 ALA B N 1
ATOM 1685 C CA . ALA B 1 55 ? 46.237 10.320 23.662 1.00 56.74 54 ALA B CA 1
ATOM 1686 C C . ALA B 1 55 ? 45.909 11.735 24.187 1.00 57.34 54 ALA B C 1
ATOM 1687 O O . ALA B 1 55 ? 44.876 12.262 23.809 1.00 60.22 54 ALA B O 1
ATOM 1689 N N . VAL B 1 56 ? 46.798 12.320 25.017 1.00 58.44 55 VAL B N 1
ATOM 1690 C CA . VAL B 1 56 ? 46.654 13.693 25.571 1.00 60.23 55 VAL B CA 1
ATOM 1691 C C . VAL B 1 56 ? 46.570 14.716 24.412 1.00 62.61 55 VAL B C 1
ATOM 1692 O O . VAL B 1 56 ? 45.552 15.426 24.318 1.00 62.52 55 VAL B O 1
ATOM 1702 N N . HIS B 1 58 ? 45.835 14.214 21.299 1.00 65.91 57 HIS B N 1
ATOM 1703 C CA . HIS B 1 58 ? 44.612 13.876 20.519 1.00 65.72 57 HIS B CA 1
ATOM 1704 C C . HIS B 1 58 ? 43.367 14.451 21.208 1.00 65.58 57 HIS B C 1
ATOM 1705 O O . HIS B 1 58 ? 42.511 15.005 20.499 1.00 66.29 57 HIS B O 1
ATOM 1712 N N . ALA B 1 59 ? 43.264 14.309 22.546 1.00 65.08 58 ALA B N 1
ATOM 1713 C CA . ALA B 1 59 ? 42.124 14.850 23.340 1.00 65.65 58 ALA B CA 1
ATOM 1714 C C . ALA B 1 59 ? 42.100 16.383 23.210 1.00 66.92 58 ALA B C 1
ATOM 1715 O O . ALA B 1 59 ? 41.054 16.936 22.833 1.00 66.60 58 ALA B O 1
ATOM 1717 N N . PHE B 1 60 ? 43.260 17.024 23.437 1.00 67.49 59 PHE B N 1
ATOM 1718 C CA . PHE B 1 60 ? 43.382 18.481 23.313 1.00 68.53 59 PHE B CA 1
ATOM 1719 C C . PHE B 1 60 ? 43.161 19.001 21.882 1.00 68.57 59 PHE B C 1
ATOM 1720 O O . PHE B 1 60 ? 42.579 20.060 21.748 1.00 70.42 59 PHE B O 1
ATOM 1728 N N . ARG B 1 61 ? 43.628 18.276 20.853 1.00 69.37 60 ARG B N 1
ATOM 1729 C CA . ARG B 1 61 ? 43.440 18.665 19.416 1.00 70.48 60 ARG B CA 1
ATOM 1730 C C . ARG B 1 61 ? 41.923 18.736 19.100 1.00 71.03 60 ARG B C 1
ATOM 1731 O O . ARG B 1 61 ? 41.454 19.753 18.564 1.00 70.78 60 ARG B O 1
ATOM 1733 N N . LYS B 1 62 ? 41.181 17.689 19.501 1.00 72.42 61 LYS B N 1
ATOM 1734 C CA . LYS B 1 62 ? 39.691 17.646 19.341 1.00 72.98 61 LYS B CA 1
ATOM 1735 C C . LYS B 1 62 ? 38.953 18.721 20.175 1.00 73.70 61 LYS B C 1
ATOM 1736 O O . LYS B 1 62 ? 37.959 19.249 19.691 1.00 75.70 61 LYS B O 1
ATOM 1763 N N . GLU B 1 65 ? 39.517 22.358 18.470 1.00 72.25 64 GLU B N 1
ATOM 1764 C CA . GLU B 1 65 ? 38.698 22.329 17.227 1.00 70.76 64 GLU B CA 1
ATOM 1765 C C . GLU B 1 65 ? 37.185 22.466 17.518 1.00 69.94 64 GLU B C 1
ATOM 1766 O O . GLU B 1 65 ? 36.471 23.045 16.704 1.00 70.23 64 GLU B O 1
ATOM 1770 N N . GLU B 1 66 ? 36.741 21.949 18.673 1.00 68.86 65 GLU B N 1
ATOM 1771 C CA . GLU B 1 66 ? 35.337 21.953 19.136 1.00 68.54 65 GLU B CA 1
ATOM 1772 C C . GLU B 1 66 ? 34.977 23.151 20.097 1.00 67.45 65 GLU B C 1
ATOM 1773 O O . GLU B 1 66 ? 33.857 23.152 20.615 1.00 68.60 65 GLU B O 1
ATOM 1777 N N . PHE B 1 67 ? 35.890 24.144 20.304 1.00 64.81 66 PHE B N 1
ATOM 1778 C CA . PHE B 1 67 ? 35.700 25.361 21.167 1.00 63.42 66 PHE B CA 1
ATOM 1779 C C . PHE B 1 67 ? 35.611 26.591 20.248 1.00 61.70 66 PHE B C 1
ATOM 1780 O O . PHE B 1 67 ? 36.631 27.207 19.889 1.00 62.40 66 PHE B O 1
ATOM 1788 N N . ASN B 1 68 ? 34.389 26.860 19.792 1.00 61.41 67 ASN B N 1
ATOM 1789 C CA . ASN B 1 68 ? 34.054 28.005 18.913 1.00 60.74 67 ASN B CA 1
ATOM 1790 C C . ASN B 1 68 ? 32.810 28.707 19.508 1.00 59.21 67 ASN B C 1
ATOM 1791 O O . ASN B 1 68 ? 31.713 28.592 18.949 1.00 58.48 67 ASN B O 1
ATOM 1796 N N . PRO B 1 69 ? 32.978 29.411 20.662 1.00 57.79 68 PRO B N 1
ATOM 1797 C CA . PRO B 1 69 ? 31.832 30.089 21.301 1.00 57.28 68 PRO B CA 1
ATOM 1798 C C . PRO B 1 69 ? 31.309 31.266 20.474 1.00 56.48 68 PRO B C 1
ATOM 1799 O O . PRO B 1 69 ? 32.080 32.180 20.192 1.00 56.68 68 PRO B O 1
ATOM 1803 N N . ARG B 1 70 ? 30.050 31.177 20.029 1.00 56.43 69 ARG B N 1
ATOM 1804 C CA . ARG B 1 70 ? 29.387 32.255 19.236 1.00 55.16 69 ARG B CA 1
ATOM 1805 C C . ARG B 1 70 ? 28.967 33.457 20.118 1.00 54.95 69 ARG B C 1
ATOM 1806 O O . ARG B 1 70 ? 28.614 34.493 19.549 1.00 56.10 69 ARG B O 1
ATOM 1808 N N . SER B 1 71 ? 28.949 33.306 21.461 1.00 54.85 70 SER B N 1
ATOM 1809 C CA . SER B 1 71 ? 28.608 34.377 22.440 1.00 55.58 70 SER B CA 1
ATOM 1810 C C . SER B 1 71 ? 29.379 34.230 23.785 1.00 55.48 70 SER B C 1
ATOM 1811 O O . SER B 1 71 ? 29.935 33.156 24.104 1.00 54.84 70 SER B O 1
ATOM 1814 N N . VAL B 1 72 ? 29.379 35.325 24.550 1.00 55.76 71 VAL B N 1
ATOM 1815 C CA . VAL B 1 72 ? 30.026 35.402 25.891 1.00 56.61 71 VAL B CA 1
ATOM 1816 C C . VAL B 1 72 ? 29.316 34.430 26.909 1.00 57.60 71 VAL B C 1
ATOM 1817 O O . VAL B 1 72 ? 29.976 33.834 27.760 1.00 59.01 71 VAL B O 1
ATOM 1821 N N . GLU B 1 73 ? 27.993 34.285 26.755 1.00 57.98 72 GLU B N 1
ATOM 1822 C CA . GLU B 1 73 ? 27.126 33.401 27.544 1.00 57.59 72 GLU B CA 1
ATOM 1823 C C . GLU B 1 73 ? 27.504 31.907 27.294 1.00 56.97 72 GLU B C 1
ATOM 1824 O O . GLU B 1 73 ? 27.545 31.114 28.237 1.00 57.37 72 GLU B O 1
ATOM 1830 N N . GLU B 1 74 ? 27.824 31.578 26.038 1.00 56.38 73 GLU B N 1
ATOM 1831 C CA . GLU B 1 74 ? 28.258 30.235 25.583 1.00 55.74 73 GLU B CA 1
ATOM 1832 C C . GLU B 1 74 ? 29.685 29.870 26.192 1.00 55.27 73 GLU B C 1
ATOM 1833 O O . GLU B 1 74 ? 29.994 28.673 26.377 1.00 55.60 73 GLU B O 1
ATOM 1839 N N . VAL B 1 75 ? 30.509 30.880 26.549 1.00 53.15 74 VAL B N 1
ATOM 1840 C CA . VAL B 1 75 ? 31.822 30.679 27.224 1.00 51.40 74 VAL B CA 1
ATOM 1841 C C . VAL B 1 75 ? 31.542 30.290 28.709 1.00 51.66 74 VAL B C 1
ATOM 1842 O O . VAL B 1 75 ? 32.247 29.423 29.266 1.00 52.49 74 VAL B O 1
ATOM 1846 N N . VAL B 1 76 ? 30.565 30.959 29.351 1.00 51.48 75 VAL B N 1
ATOM 1847 C CA . VAL B 1 76 ? 30.147 30.643 30.749 1.00 50.79 75 VAL B CA 1
ATOM 1848 C C . VAL B 1 76 ? 29.615 29.195 30.783 1.00 50.50 75 VAL B C 1
ATOM 1849 O O . VAL B 1 76 ? 30.124 28.390 31.587 1.00 50.46 75 VAL B O 1
ATOM 1853 N N . ASP B 1 77 ? 28.716 28.867 29.841 1.00 50.99 76 ASP B N 1
ATOM 1854 C CA . ASP B 1 77 ? 28.120 27.500 29.677 1.00 52.16 76 ASP B CA 1
ATOM 1855 C C . ASP B 1 77 ? 29.168 26.398 29.521 1.00 52.33 76 ASP B C 1
ATOM 1856 O O . ASP B 1 77 ? 29.066 25.356 30.185 1.00 53.33 76 ASP B O 1
ATOM 1861 N N . TYR B 1 78 ? 30.201 26.678 28.719 1.00 53.72 77 TYR B N 1
ATOM 1862 C CA . TYR B 1 78 ? 31.324 25.751 28.504 1.00 54.40 77 TYR B CA 1
ATOM 1863 C C . TYR B 1 78 ? 32.095 25.554 29.830 1.00 52.98 77 TYR B C 1
ATOM 1864 O O . TYR B 1 78 ? 32.425 24.401 30.177 1.00 53.69 77 TYR B O 1
ATOM 1873 N N . GLY B 1 79 ? 32.372 26.666 30.539 1.00 51.10 78 GLY B N 1
ATOM 1874 C CA . GLY B 1 79 ? 33.077 26.663 31.838 1.00 49.37 78 GLY B CA 1
ATOM 1875 C C . GLY B 1 79 ? 32.314 25.880 32.914 1.00 49.80 78 GLY B C 1
ATOM 1876 O O . GLY B 1 79 ? 32.876 24.966 33.529 1.00 50.96 78 GLY B O 1
ATOM 1877 N N . ILE B 1 80 ? 31.026 26.204 33.077 1.00 49.56 79 ILE B N 1
ATOM 1878 C CA . ILE B 1 80 ? 30.112 25.539 34.043 1.00 49.83 79 ILE B CA 1
ATOM 1879 C C . ILE B 1 80 ? 29.947 24.038 33.672 1.00 51.54 79 ILE B C 1
ATOM 1880 O O . ILE B 1 80 ? 29.966 23.182 34.587 1.00 52.08 79 ILE B O 1
ATOM 1885 N N . GLY B 1 81 ? 29.836 23.745 32.357 1.00 51.20 80 GLY B N 1
ATOM 1886 C CA . GLY B 1 81 ? 29.754 22.377 31.814 1.00 50.57 80 GLY B CA 1
ATOM 1887 C C . GLY B 1 81 ? 30.951 21.520 32.225 1.00 51.36 80 GLY B C 1
ATOM 1888 O O . GLY B 1 81 ? 30.756 20.363 32.599 1.00 55.39 80 GLY B O 1
ATOM 1889 N N . PHE B 1 82 ? 32.161 22.106 32.193 1.00 50.70 81 PHE B N 1
ATOM 1890 C CA . PHE B 1 82 ? 33.409 21.424 32.622 1.00 52.83 81 PHE B CA 1
ATOM 1891 C C . PHE B 1 82 ? 33.376 21.107 34.136 1.00 53.16 81 PHE B C 1
ATOM 1892 O O . PHE B 1 82 ? 33.655 19.946 34.521 1.00 52.04 81 PHE B O 1
ATOM 1900 N N . ILE B 1 83 ? 33.001 22.118 34.944 1.00 52.85 82 ILE B N 1
ATOM 1901 C CA . ILE B 1 83 ? 32.863 21.992 36.440 1.00 52.85 82 ILE B CA 1
ATOM 1902 C C . ILE B 1 83 ? 31.839 20.873 36.828 1.00 53.30 82 ILE B C 1
ATOM 1903 O O . ILE B 1 83 ? 32.073 20.150 37.802 1.00 53.13 82 ILE B O 1
ATOM 1908 N N . ALA B 1 84 ? 30.766 20.735 36.033 1.00 53.80 83 ALA B N 1
ATOM 1909 C CA . ALA B 1 84 ? 29.730 19.699 36.209 1.00 54.81 83 ALA B CA 1
ATOM 1910 C C . ALA B 1 84 ? 30.187 18.274 35.792 1.00 56.60 83 ALA B C 1
ATOM 1911 O O . ALA B 1 84 ? 29.416 17.345 36.039 1.00 57.34 83 ALA B O 1
ATOM 1913 N N . GLU B 1 85 ? 31.374 18.097 35.160 1.00 57.82 84 GLU B N 1
ATOM 1914 C CA . GLU B 1 85 ? 31.899 16.764 34.780 1.00 58.81 84 GLU B CA 1
ATOM 1915 C C . GLU B 1 85 ? 32.270 15.941 36.007 1.00 58.90 84 GLU B C 1
ATOM 1916 O O . GLU B 1 85 ? 32.506 16.512 37.082 1.00 59.31 84 GLU B O 1
ATOM 1922 N N . ARG B 1 86 ? 32.394 14.615 35.797 1.00 57.84 85 ARG B N 1
ATOM 1923 C CA . ARG B 1 86 ? 32.779 13.647 36.845 1.00 55.93 85 ARG B CA 1
ATOM 1924 C C . ARG B 1 86 ? 34.221 14.001 37.275 1.00 55.13 85 ARG B C 1
ATOM 1925 O O . ARG B 1 86 ? 35.028 14.375 36.427 1.00 55.03 85 ARG B O 1
ATOM 1927 N N . ARG B 1 87 ? 34.481 14.031 38.587 1.00 54.12 86 ARG B N 1
ATOM 1928 C CA . ARG B 1 87 ? 35.822 14.322 39.201 1.00 53.32 86 ARG B CA 1
ATOM 1929 C C . ARG B 1 87 ? 37.061 13.824 38.422 1.00 52.49 86 ARG B C 1
ATOM 1930 O O . ARG B 1 87 ? 38.004 14.567 38.183 1.00 53.17 86 ARG B O 1
ATOM 1938 N N . GLU B 1 88 ? 36.976 12.552 38.043 1.00 53.16 87 GLU B N 1
ATOM 1939 C CA . GLU B 1 88 ? 38.012 11.803 37.339 1.00 51.88 87 GLU B CA 1
ATOM 1940 C C . GLU B 1 88 ? 38.321 12.415 35.947 1.00 51.15 87 GLU B C 1
ATOM 1941 O O . GLU B 1 88 ? 39.470 12.341 35.508 1.00 53.34 87 GLU B O 1
ATOM 1947 N N . PHE B 1 89 ? 37.293 12.970 35.275 1.00 51.77 88 PHE B N 1
ATOM 1948 C CA . PHE B 1 89 ? 37.40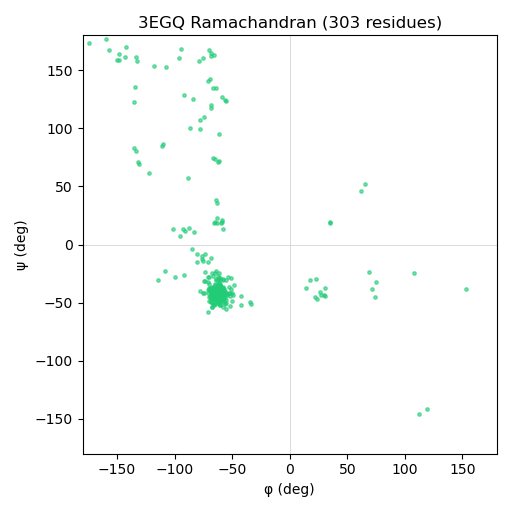9 13.688 33.987 1.00 51.60 88 PHE B CA 1
ATOM 1949 C C . PHE B 1 89 ? 38.248 14.960 34.226 1.00 52.37 88 PHE B C 1
ATOM 1950 O O . PHE B 1 89 ? 39.212 15.219 33.473 1.00 50.93 88 PHE B O 1
ATOM 1958 N N . ILE B 1 90 ? 37.843 15.745 35.254 1.00 52.33 89 ILE B N 1
ATOM 1959 C CA . ILE B 1 90 ? 38.509 17.033 35.643 1.00 52.50 89 ILE B CA 1
ATOM 1960 C C . ILE B 1 90 ? 39.998 16.791 36.034 1.00 52.90 89 ILE B C 1
ATOM 1961 O O . ILE B 1 90 ? 40.889 17.555 35.611 1.00 54.13 89 ILE B O 1
ATOM 1966 N N . GLU B 1 91 ? 40.243 15.736 36.808 1.00 52.10 90 GLU B N 1
ATOM 1967 C CA . GLU B 1 91 ? 41.622 15.359 37.202 1.00 53.49 90 GLU B CA 1
ATOM 1968 C C . GLU B 1 91 ? 42.480 14.876 36.048 1.00 53.44 90 GLU B C 1
ATOM 1969 O O . GLU B 1 91 ? 43.690 15.137 36.065 1.00 54.05 90 GLU B O 1
ATOM 1975 N N . PHE B 1 92 ? 41.869 14.127 35.113 1.00 53.40 91 PHE B N 1
ATOM 1976 C CA . PHE B 1 92 ? 42.553 13.645 33.915 1.00 54.28 91 PHE B CA 1
ATOM 1977 C C . PHE B 1 92 ? 43.029 14.858 33.094 1.00 54.49 91 PHE B C 1
ATOM 1978 O O . PHE B 1 92 ? 44.221 14.920 32.758 1.00 57.21 91 PHE B O 1
ATOM 2002 N N . TYR B 1 95 ? 45.968 16.616 34.812 1.00 62.50 94 TYR B N 1
ATOM 2003 C CA . TYR B 1 95 ? 47.207 15.823 34.625 1.00 61.78 94 TYR B CA 1
ATOM 2004 C C . TYR B 1 95 ? 47.671 15.923 33.118 1.00 60.63 94 TYR B C 1
ATOM 2005 O O . TYR B 1 95 ? 48.868 15.942 32.862 1.00 59.44 94 TYR B O 1
ATOM 2014 N N . ALA B 1 96 ? 46.722 15.925 32.168 1.00 59.96 95 ALA B N 1
ATOM 2015 C CA . ALA B 1 96 ? 46.995 16.077 30.726 1.00 61.16 95 ALA B CA 1
ATOM 2016 C C . ALA B 1 96 ? 47.804 17.371 30.443 1.00 62.67 95 ALA B C 1
ATOM 2017 O O . ALA B 1 96 ? 48.775 17.299 29.676 1.00 64.50 95 ALA B O 1
ATOM 2019 N N . LEU B 1 97 ? 47.446 18.491 31.113 1.00 64.53 96 LEU B N 1
ATOM 2020 C CA . LEU B 1 97 ? 48.174 19.806 31.007 1.00 65.84 96 LEU B CA 1
ATOM 2021 C C . LEU B 1 97 ? 49.654 19.679 31.398 1.00 67.22 96 LEU B C 1
ATOM 2022 O O . LEU B 1 97 ? 50.493 20.323 30.772 1.00 69.30 96 LEU B O 1
ATOM 2027 N N . SER B 1 98 ? 49.944 18.859 32.417 1.00 69.27 97 SER B N 1
ATOM 2028 C CA . SER B 1 98 ? 51.340 18.596 32.858 1.00 71.37 97 SER B CA 1
ATOM 2029 C C . SER B 1 98 ? 52.135 17.743 31.819 1.00 72.40 97 SER B C 1
ATOM 2030 O O . SER B 1 98 ? 53.353 17.861 31.769 1.00 76.37 97 SER B O 1
ATOM 2033 N N . GLN B 1 99 ? 51.454 16.900 31.026 1.00 73.04 98 GLN B N 1
ATOM 2034 C CA . GLN B 1 99 ? 52.067 16.043 29.969 1.00 72.76 98 GLN B CA 1
ATOM 2035 C C . GLN B 1 99 ? 52.212 16.720 28.567 1.00 73.94 98 GLN B C 1
ATOM 2036 O O . GLN B 1 99 ? 52.463 15.996 27.588 1.00 74.43 98 GLN B O 1
ATOM 2040 N N . VAL B 1 100 ? 52.067 18.061 28.463 1.00 73.57 99 VAL B N 1
ATOM 2041 C CA . VAL B 1 100 ? 52.223 18.837 27.202 1.00 73.47 99 VAL B CA 1
ATOM 2042 C C . VAL B 1 100 ? 53.395 19.835 27.361 1.00 73.66 99 VAL B C 1
ATOM 2043 O O . VAL B 1 100 ? 53.727 20.223 28.503 1.00 74.70 99 VAL B O 1
ATOM 2045 N N . ARG B 1 101 ? 54.035 20.213 26.237 1.00 72.67 100 ARG B N 1
ATOM 2046 C CA . ARG B 1 101 ? 55.161 21.195 26.235 1.00 72.21 100 ARG B CA 1
ATOM 2047 C C . ARG B 1 101 ? 54.588 22.597 26.591 1.00 72.34 100 ARG B C 1
ATOM 2048 O O . ARG B 1 101 ? 53.440 22.888 26.212 1.00 74.76 100 ARG B O 1
ATOM 2050 N N . ILE B 1 102 ? 55.338 23.407 27.360 1.00 71.42 101 ILE B N 1
ATOM 2051 C CA . ILE B 1 102 ? 54.926 24.786 27.796 1.00 71.74 101 ILE B CA 1
ATOM 2052 C C . ILE B 1 102 ? 54.501 25.673 26.578 1.00 72.27 101 ILE B C 1
ATOM 2053 O O . ILE B 1 102 ? 53.456 26.308 26.668 1.00 72.30 101 ILE B O 1
ATOM 2058 N N . GLU B 1 103 ? 55.253 25.593 25.460 1.00 72.64 102 GLU B N 1
ATOM 2059 C CA . GLU B 1 103 ? 54.977 26.321 24.180 1.00 71.78 102 GLU B CA 1
ATOM 2060 C C . GLU B 1 103 ? 53.617 25.906 23.578 1.00 70.77 102 GLU B C 1
ATOM 2061 O O . GLU B 1 103 ? 52.861 26.775 23.133 1.00 70.62 102 GLU B O 1
ATOM 2063 N N . GLU B 1 104 ? 53.332 24.596 23.569 1.00 70.32 103 GLU B N 1
ATOM 2064 C CA . GLU B 1 104 ? 52.050 24.022 23.079 1.00 72.17 103 GLU B CA 1
ATOM 2065 C C . GLU B 1 104 ? 50.854 24.482 24.008 1.00 73.89 103 GLU B C 1
ATOM 2066 O O . GLU B 1 104 ? 49.756 24.792 23.510 1.00 75.55 103 GLU B O 1
ATOM 2069 N N . LEU B 1 105 ? 51.098 24.547 25.330 1.00 74.51 104 LEU B N 1
ATOM 2070 C CA . LEU B 1 105 ? 50.125 25.013 26.358 1.00 73.51 104 LEU B CA 1
ATOM 2071 C C . LEU B 1 105 ? 49.855 26.527 26.163 1.00 73.30 104 LEU B C 1
ATOM 2072 O O . LEU B 1 105 ? 48.694 26.933 26.248 1.00 73.67 104 LEU B O 1
ATOM 2077 N N . GLU B 1 106 ? 50.915 27.327 25.900 1.00 73.45 105 GLU B N 1
ATOM 2078 C CA . GLU B 1 106 ? 50.820 28.783 25.601 1.00 73.16 105 GLU B CA 1
ATOM 2079 C C . GLU B 1 106 ? 50.015 29.036 24.316 1.00 71.53 105 GLU B C 1
ATOM 2080 O O . GLU B 1 106 ? 49.243 29.997 24.280 1.00 70.52 105 GLU B O 1
ATOM 2086 N N . ARG B 1 107 ? 50.260 28.207 23.274 1.00 70.44 106 ARG B N 1
ATOM 2087 C CA . ARG B 1 107 ? 49.593 28.276 21.932 1.00 70.93 106 ARG B CA 1
ATOM 2088 C C . ARG B 1 107 ? 48.070 28.133 22.105 1.00 68.41 106 ARG B C 1
ATOM 2089 O O . ARG B 1 107 ? 47.321 29.021 21.691 1.00 66.38 106 ARG B O 1
ATOM 2105 N N . PHE B 1 109 ? 46.190 28.331 24.902 1.00 62.93 108 PHE B N 1
ATOM 2106 C CA . PHE B 1 109 ? 45.641 29.424 25.731 1.00 61.59 108 PHE B CA 1
ATOM 2107 C C . PHE B 1 109 ? 45.420 30.694 24.873 1.00 59.47 108 PHE B C 1
ATOM 2108 O O . PHE B 1 109 ? 44.382 31.346 25.021 1.00 58.17 108 PHE B O 1
ATOM 2116 N N . GLY B 1 110 ? 46.398 31.013 24.009 1.00 58.71 109 GLY B N 1
ATOM 2117 C CA . GLY B 1 110 ? 46.355 32.169 23.081 1.00 58.48 109 GLY B CA 1
ATOM 2118 C C . GLY B 1 110 ? 45.209 32.088 22.085 1.00 58.13 109 GLY B C 1
ATOM 2119 O O . GLY B 1 110 ? 44.534 33.101 21.846 1.00 58.64 109 GLY B O 1
ATOM 2120 N N . GLU B 1 111 ? 45.013 30.886 21.522 1.00 58.07 110 GLU B N 1
ATOM 2121 C CA . GLU B 1 111 ? 43.911 30.582 20.579 1.00 60.00 110 GLU B CA 1
ATOM 2122 C C . GLU B 1 111 ? 42.545 30.703 21.281 1.00 57.56 110 GLU B C 1
ATOM 2123 O O . GLU B 1 111 ? 41.626 31.274 20.693 1.00 59.53 110 GLU B O 1
ATOM 2129 N N . ALA B 1 112 ? 42.447 30.217 22.529 1.00 55.58 111 ALA B N 1
ATOM 2130 C CA . ALA B 1 112 ? 41.209 30.290 23.364 1.00 54.93 111 ALA B CA 1
ATOM 2131 C C . ALA B 1 112 ? 40.902 31.742 23.766 1.00 53.99 111 ALA B C 1
ATOM 2132 O O . ALA B 1 112 ? 39.760 32.188 23.596 1.00 52.80 111 ALA B O 1
ATOM 2134 N N . LEU B 1 113 ? 41.920 32.450 24.290 1.00 53.42 112 LEU B N 1
ATOM 2135 C CA . LEU B 1 113 ? 41.825 33.878 24.704 1.00 53.65 112 LEU B CA 1
ATOM 2136 C C . LEU B 1 113 ? 41.491 34.797 23.510 1.00 53.06 112 LEU B C 1
ATOM 2137 O O . LEU B 1 113 ? 40.759 35.763 23.722 1.00 55.04 112 LEU B O 1
ATOM 2140 N N . GLU B 1 114 ? 42.023 34.507 22.304 1.00 52.36 113 GLU B N 1
ATOM 2141 C CA . GLU B 1 114 ? 41.731 35.292 21.057 1.00 53.27 113 GLU B CA 1
ATOM 2142 C C . GLU B 1 114 ? 40.207 35.210 20.735 1.00 53.96 113 GLU B C 1
ATOM 2143 O O . GLU B 1 114 ? 39.592 36.247 20.445 1.00 55.27 113 GLU B O 1
ATOM 2145 N N . LYS B 1 115 ? 39.626 34.003 20.865 1.00 53.41 114 LYS B N 1
ATOM 2146 C CA . LYS B 1 115 ? 38.182 33.766 20.654 1.00 53.89 114 LYS B CA 1
ATOM 2147 C C . LYS B 1 115 ? 37.316 34.438 21.741 1.00 52.27 114 LYS B C 1
ATOM 2148 O O . LYS B 1 115 ? 36.312 35.091 21.401 1.00 53.76 114 LYS B O 1
ATOM 2154 N N . VAL B 1 116 ? 37.740 34.329 23.006 1.00 51.06 115 VAL B N 1
ATOM 2155 C CA . VAL B 1 116 ? 37.009 34.902 24.169 1.00 50.16 115 VAL B CA 1
ATOM 2156 C C . VAL B 1 116 ? 37.083 36.427 24.161 1.00 51.12 115 VAL B C 1
ATOM 2157 O O . VAL B 1 116 ? 36.045 37.065 24.305 1.00 52.34 115 VAL B O 1
ATOM 2161 N N . ALA B 1 117 ? 38.282 36.989 23.992 1.00 50.66 116 ALA B N 1
ATOM 2162 C CA . ALA B 1 117 ? 38.483 38.474 23.918 1.00 51.72 116 ALA B CA 1
ATOM 2163 C C . ALA B 1 117 ? 37.708 39.122 22.742 1.00 51.78 116 ALA B C 1
ATOM 2164 O O . ALA B 1 117 ? 37.214 40.243 22.892 1.00 53.15 116 ALA B O 1
ATOM 2166 N N . SER B 1 118 ? 37.600 38.387 21.616 1.00 52.22 117 SER B N 1
ATOM 2167 C CA . SER B 1 118 ? 36.841 38.779 20.403 1.00 52.36 117 SER B CA 1
ATOM 2168 C C . SER B 1 118 ? 35.343 38.930 20.767 1.00 52.32 117 SER B C 1
ATOM 2169 O O . SER B 1 118 ? 34.739 39.931 20.349 1.00 53.59 117 SER B O 1
ATOM 2172 N N . LEU B 1 119 ? 34.783 37.985 21.557 1.00 51.67 118 LEU B N 1
ATOM 2173 C CA . LEU B 1 119 ? 33.374 38.036 22.050 1.00 51.69 118 LEU B CA 1
ATOM 2174 C C . LEU B 1 119 ? 33.144 39.302 22.938 1.00 52.83 118 LEU B C 1
ATOM 2175 O O . LEU B 1 119 ? 32.016 39.781 23.004 1.00 55.61 118 LEU B O 1
ATOM 2178 N N . PHE B 1 120 ? 34.200 39.797 23.618 1.00 53.28 119 PHE B N 1
ATOM 2179 C CA . PHE B 1 120 ? 34.202 41.035 24.433 1.00 54.09 119 PHE B CA 1
ATOM 2180 C C . PHE B 1 120 ? 34.624 42.293 23.613 1.00 55.21 119 PHE B C 1
ATOM 2181 O O . PHE B 1 120 ? 34.852 43.341 24.233 1.00 54.92 119 PHE B O 1
ATOM 2189 N N . GLU B 1 121 ? 34.713 42.229 22.255 1.00 57.41 120 GLU B N 1
ATOM 2190 C CA . GLU B 1 121 ? 35.086 43.400 21.372 1.00 58.31 120 GLU B CA 1
ATOM 2191 C C . GLU B 1 121 ? 34.055 44.502 21.640 1.00 61.17 120 GLU B C 1
ATOM 2192 O O . GLU B 1 121 ? 32.843 44.223 21.645 1.00 62.84 120 GLU B O 1
ATOM 2194 N N . GLY B 1 122 ? 34.556 45.693 21.969 1.00 63.52 121 GLY B N 1
ATOM 2195 C CA . GLY B 1 122 ? 33.734 46.851 22.344 1.00 64.28 121 GLY B CA 1
ATOM 2196 C C . GLY B 1 122 ? 33.839 47.136 23.847 1.00 64.63 121 GLY B C 1
ATOM 2197 O O . GLY B 1 122 ? 33.593 48.276 24.237 1.00 65.68 121 GLY B O 1
ATOM 2198 N N . CYS B 1 123 ? 34.172 46.139 24.692 1.00 65.98 122 CYS B N 1
ATOM 2199 C CA . CYS B 1 123 ? 34.351 46.330 26.169 1.00 64.30 122 CYS B CA 1
ATOM 2200 C C . CYS B 1 123 ? 35.615 47.195 26.471 1.00 61.79 122 CYS B C 1
ATOM 2201 O O . CYS B 1 123 ? 36.457 47.387 25.566 1.00 59.44 122 CYS B O 1
ATOM 2204 N N . ARG B 1 124 ? 35.730 47.718 27.707 1.00 59.59 123 ARG B N 1
ATOM 2205 C CA . ARG B 1 124 ? 36.897 48.578 28.151 1.00 59.95 123 ARG B CA 1
ATOM 2206 C C . ARG B 1 124 ? 38.313 47.954 27.889 1.00 60.11 123 ARG B C 1
ATOM 2207 O O . ARG B 1 124 ? 39.152 48.589 27.239 1.00 59.36 123 ARG B O 1
ATOM 2209 N N . HIS B 1 125 ? 38.516 46.715 28.373 1.00 59.57 124 HIS B N 1
ATOM 2210 C CA . HIS B 1 125 ? 39.759 45.914 28.222 1.00 58.40 124 HIS B CA 1
ATOM 2211 C C . HIS B 1 125 ? 39.319 44.470 27.822 1.00 57.99 124 HIS B C 1
ATOM 2212 O O . HIS B 1 125 ? 39.198 43.595 28.722 1.00 56.47 124 HIS B O 1
ATOM 2219 N N . PRO B 1 126 ? 39.046 44.216 26.498 1.00 56.41 125 PRO B N 1
ATOM 2220 C CA . PRO B 1 126 ? 38.567 42.872 26.017 1.00 56.05 125 PRO B CA 1
ATOM 2221 C C . PRO B 1 126 ? 39.447 41.656 26.396 1.00 54.24 125 PRO B C 1
ATOM 2222 O O . PRO B 1 126 ? 38.916 40.613 26.809 1.00 53.92 125 PRO B O 1
ATOM 2226 N N . ARG B 1 127 ? 40.762 41.837 26.269 1.00 53.48 126 ARG B N 1
ATOM 2227 C CA . ARG B 1 127 ? 41.760 40.797 26.607 1.00 52.71 126 ARG B CA 1
ATOM 2228 C C . ARG B 1 127 ? 41.812 40.514 28.137 1.00 52.02 126 ARG B C 1
ATOM 2229 O O . ARG B 1 127 ? 41.734 39.357 28.537 1.00 51.10 126 ARG B O 1
ATOM 2234 N N . GLU B 1 128 ? 41.843 41.572 28.947 1.00 51.12 127 GLU B N 1
ATOM 2235 C CA . GLU B 1 128 ? 41.929 41.483 30.424 1.00 50.16 127 GLU B CA 1
ATOM 2236 C C . GLU B 1 128 ? 40.604 40.906 31.038 1.00 50.02 127 GLU B C 1
ATOM 2237 O O . GLU B 1 128 ? 40.660 40.093 31.972 1.00 49.13 127 GLU B O 1
ATOM 2240 N N . THR B 1 129 ? 39.440 41.302 30.501 1.00 49.72 128 THR B N 1
ATOM 2241 C CA . THR B 1 129 ? 38.108 40.785 30.943 1.00 49.48 128 THR B CA 1
ATOM 2242 C C . THR B 1 129 ? 38.006 39.278 30.627 1.00 49.18 128 THR B C 1
ATOM 2243 O O . THR B 1 129 ? 37.545 38.513 31.482 1.00 49.18 128 THR B O 1
ATOM 2247 N N . ALA B 1 130 ? 38.398 38.917 29.387 1.00 48.25 129 ALA B N 1
ATOM 2248 C CA . ALA B 1 130 ? 38.433 37.530 28.881 1.00 45.94 129 ALA B CA 1
ATOM 2249 C C . ALA B 1 130 ? 39.283 36.652 29.796 1.00 45.99 129 ALA B C 1
ATOM 2250 O O . ALA B 1 130 ? 38.823 35.584 30.203 1.00 45.81 129 ALA B O 1
ATOM 2252 N N . ILE B 1 131 ? 40.489 37.149 30.155 1.00 45.97 130 ILE B N 1
ATOM 2253 C CA . ILE B 1 131 ? 41.419 36.443 31.064 1.00 45.51 130 ILE B CA 1
ATOM 2254 C C . ILE B 1 131 ? 40.787 36.339 32.486 1.00 46.26 130 ILE B C 1
ATOM 2255 O O . ILE B 1 131 ? 40.828 35.255 33.039 1.00 46.61 130 ILE B O 1
ATOM 2260 N N . ALA B 1 132 ? 40.181 37.423 33.013 1.00 46.65 131 ALA B N 1
ATOM 2261 C CA . ALA B 1 132 ? 39.507 37.408 34.344 1.00 46.53 131 ALA B CA 1
ATOM 2262 C C . ALA B 1 132 ? 38.368 36.342 34.398 1.00 48.14 131 ALA B C 1
ATOM 2263 O O . ALA B 1 132 ? 38.315 35.568 35.383 1.00 47.32 131 ALA B O 1
ATOM 2265 N N . LEU B 1 133 ? 37.539 36.262 33.333 1.00 47.67 132 LEU B N 1
ATOM 2266 C CA . LEU B 1 133 ? 36.425 35.264 33.239 1.00 48.25 132 LEU B CA 1
ATOM 2267 C C . LEU B 1 133 ? 36.970 33.831 33.233 1.00 48.25 132 LEU B C 1
ATOM 2268 O O . LEU B 1 133 ? 36.490 33.000 34.000 1.00 50.81 132 LEU B O 1
ATOM 2281 N N . ALA B 1 135 ? 39.954 32.765 34.222 1.00 48.62 134 ALA B N 1
ATOM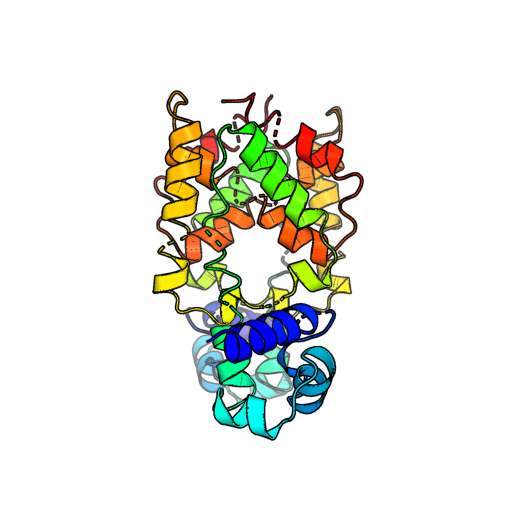 2282 C CA . ALA B 1 135 ? 40.628 32.576 35.526 1.00 49.01 134 ALA B CA 1
ATOM 2283 C C . ALA B 1 135 ? 39.629 32.121 36.600 1.00 48.82 134 ALA B C 1
ATOM 2284 O O . ALA B 1 135 ? 39.930 31.206 37.358 1.00 50.85 134 ALA B O 1
ATOM 2294 N N . LEU B 1 137 ? 36.496 30.713 35.993 1.00 45.85 136 LEU B N 1
ATOM 2295 C CA . LEU B 1 137 ? 35.960 29.397 35.585 1.00 47.15 136 LEU B CA 1
ATOM 2296 C C . LEU B 1 137 ? 36.992 28.267 35.908 1.00 46.99 136 LEU B C 1
ATOM 2297 O O . LEU B 1 137 ? 36.596 27.270 36.524 1.00 47.72 136 LEU B O 1
ATOM 2302 N N . ASP B 1 138 ? 38.283 28.490 35.583 1.00 47.16 137 ASP B N 1
ATOM 2303 C CA . ASP B 1 138 ? 39.383 27.532 35.899 1.00 48.70 137 ASP B CA 1
ATOM 2304 C C . ASP B 1 138 ? 39.569 27.354 37.410 1.00 46.97 137 ASP B C 1
ATOM 2305 O O . ASP B 1 138 ? 39.710 26.230 37.867 1.00 47.32 137 ASP B O 1
ATOM 2310 N N . GLY B 1 139 ? 39.544 28.464 38.151 1.00 45.60 138 GLY B N 1
ATOM 2311 C CA . GLY B 1 139 ? 39.661 28.471 39.603 1.00 44.81 138 GLY B CA 1
ATOM 2312 C C . GLY B 1 139 ? 38.565 27.643 40.260 1.00 46.03 138 GLY B C 1
ATOM 2313 O O . GLY B 1 139 ? 38.872 26.809 41.132 1.00 44.91 138 GLY B O 1
ATOM 2314 N N . LEU B 1 140 ? 37.305 27.863 39.823 1.00 46.01 139 LEU B N 1
ATOM 2315 C CA . LEU B 1 140 ? 36.142 27.089 40.335 1.00 46.25 139 LEU B CA 1
ATOM 2316 C C . LEU B 1 140 ? 36.279 25.567 40.043 1.00 47.04 139 LEU B C 1
ATOM 2317 O O . LEU B 1 140 ? 35.894 24.769 40.905 1.00 48.03 139 LEU B O 1
ATOM 2322 N N . SER B 1 141 ? 36.840 25.185 38.886 1.00 46.60 140 SER B N 1
ATOM 2323 C CA . SER B 1 141 ? 37.051 23.749 38.553 1.00 49.09 140 SER B CA 1
ATOM 2324 C C . SER B 1 141 ? 38.111 23.107 39.485 1.00 49.63 140 SER B C 1
ATOM 2325 O O . SER B 1 141 ? 37.956 21.933 39.847 1.00 52.63 140 SER B O 1
ATOM 2328 N N . ILE B 1 142 ? 39.156 23.864 39.864 1.00 49.13 141 ILE B N 1
ATOM 2329 C CA . ILE B 1 142 ? 40.212 23.399 40.800 1.00 50.53 141 ILE B CA 1
ATOM 2330 C C . ILE B 1 142 ? 39.514 23.238 42.168 1.00 51.09 141 ILE B C 1
ATOM 2331 O O . ILE B 1 142 ? 39.592 22.160 42.761 1.00 53.23 141 ILE B O 1
ATOM 2336 N N . TYR B 1 143 ? 38.834 24.293 42.631 1.00 50.83 142 TYR B N 1
ATOM 2337 C CA . TYR B 1 143 ? 38.039 24.288 43.892 1.00 50.88 142 TYR B CA 1
ATOM 2338 C C . TYR B 1 143 ? 37.055 23.150 44.034 1.00 50.66 142 TYR B C 1
ATOM 2339 O O . TYR B 1 143 ? 36.891 22.670 45.138 1.00 50.68 142 TYR B O 1
ATOM 2348 N N . SER B 1 144 ? 36.396 22.759 42.930 1.00 51.28 143 SER B N 1
ATOM 2349 C CA . SER B 1 144 ? 35.415 21.633 42.916 1.00 49.77 143 SER B CA 1
ATOM 2350 C C . SER B 1 144 ? 36.051 20.306 43.330 1.00 49.63 143 SER B C 1
ATOM 2351 O O . SER B 1 144 ? 35.340 19.452 43.891 1.00 52.89 143 SER B O 1
ATOM 2354 N N . LEU B 1 145 ? 37.351 20.136 43.048 1.00 49.42 144 LEU B N 1
ATOM 2355 C CA . LEU B 1 145 ? 38.095 18.945 43.465 1.00 49.27 144 LEU B CA 1
ATOM 2356 C C . LEU B 1 145 ? 38.344 18.917 45.005 1.00 49.84 144 LEU B C 1
ATOM 2357 O O . LEU B 1 145 ? 38.737 17.877 45.488 1.00 49.52 144 LEU B O 1
ATOM 2362 N N . TYR B 1 146 ? 38.169 20.016 45.759 1.00 50.71 145 TYR B N 1
ATOM 2363 C CA . TYR B 1 146 ? 38.387 20.074 47.225 1.00 53.08 145 TYR B CA 1
ATOM 2364 C C . TYR B 1 146 ? 37.142 20.327 48.097 1.00 53.71 145 TYR B C 1
ATOM 2365 O O . TYR B 1 146 ? 37.129 19.844 49.231 1.00 54.59 145 TYR B O 1
ATOM 2374 N N . PHE B 1 147 ? 36.139 21.063 47.593 1.00 54.76 146 PHE B N 1
ATOM 2375 C CA . PHE B 1 147 ? 34.897 21.430 48.341 1.00 55.79 146 PHE B CA 1
ATOM 2376 C C . PHE B 1 147 ? 33.640 21.174 47.481 1.00 58.52 146 PHE B C 1
ATOM 2377 O O . PHE B 1 147 ? 33.726 21.130 46.226 1.00 59.43 146 PHE B O 1
ATOM 2385 N N . ASP B 1 148 ? 32.487 21.027 48.153 1.00 59.60 147 ASP B N 1
ATOM 2386 C CA . ASP B 1 148 ? 31.176 20.852 47.506 1.00 60.24 147 ASP B CA 1
ATOM 2387 C C . ASP B 1 148 ? 30.809 22.331 47.323 1.00 60.90 147 ASP B C 1
ATOM 2388 O O . ASP B 1 148 ? 30.477 23.000 48.307 1.00 64.32 147 ASP B O 1
ATOM 2390 N N . LEU B 1 149 ? 31.006 22.857 46.107 1.0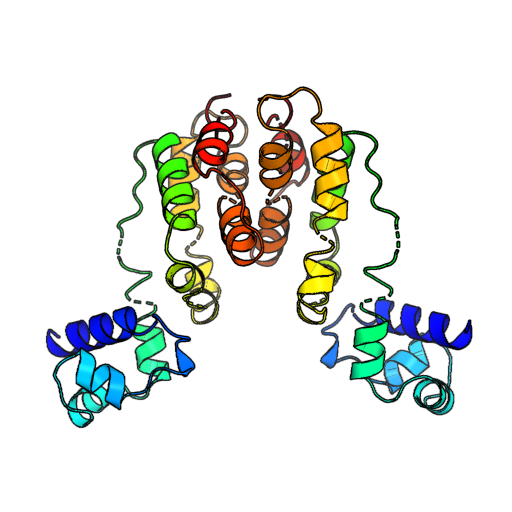0 60.02 148 LEU B N 1
ATOM 2391 C CA . LEU B 1 149 ? 30.699 24.281 45.760 1.00 59.16 148 LEU B CA 1
ATOM 2392 C C . LEU B 1 149 ? 29.244 24.737 45.984 1.00 58.31 148 LEU B C 1
ATOM 2393 O O . LEU B 1 149 ? 29.019 25.932 46.247 1.00 56.08 148 LEU B O 1
ATOM 2398 N N . GLY B 1 150 ? 28.305 23.787 45.863 1.00 57.98 149 GLY B N 1
ATOM 2399 C CA . GLY B 1 150 ? 26.874 23.994 46.031 1.00 58.25 149 GLY B CA 1
ATOM 2400 C C . GLY B 1 150 ? 26.141 23.816 44.709 1.00 58.39 149 GLY B C 1
ATOM 2401 O O . GLY B 1 150 ? 26.519 22.958 43.880 1.00 57.58 149 GLY B O 1
ATOM 2402 N N . LYS B 1 151 ? 25.070 24.601 44.531 1.00 58.55 150 LYS B N 1
ATOM 2403 C CA . LYS B 1 151 ? 24.249 24.565 43.307 1.00 56.90 150 LYS B CA 1
ATOM 2404 C C . LYS B 1 151 ? 25.054 25.284 42.182 1.00 55.65 150 LYS B C 1
ATOM 2405 O O . LYS B 1 151 ? 25.275 26.505 42.278 1.00 54.99 150 LYS B O 1
ATOM 2407 N N . LEU B 1 152 ? 25.543 24.514 41.183 1.00 53.67 151 LEU B N 1
ATOM 2408 C CA . LEU B 1 152 ? 26.311 25.056 40.025 1.00 52.90 151 LEU B CA 1
ATOM 2409 C C . LEU B 1 152 ? 25.542 26.163 39.248 1.00 51.44 151 LEU B C 1
ATOM 2410 O O . LEU B 1 152 ? 26.190 27.081 38.748 1.00 51.56 151 LEU B O 1
ATOM 2413 N N . GLU B 1 153 ? 24.195 26.113 39.220 1.00 51.27 152 GLU B N 1
ATOM 2414 C CA . GLU B 1 153 ? 23.377 27.160 38.535 1.00 51.69 152 GLU B CA 1
ATOM 2415 C C . GLU B 1 153 ? 23.537 28.554 39.241 1.00 51.95 152 GLU B C 1
ATOM 2416 O O . GLU B 1 153 ? 23.343 29.581 38.586 1.00 51.95 152 GLU B O 1
ATOM 2420 N N . LYS B 1 154 ? 23.896 28.572 40.544 1.00 50.77 153 LYS B N 1
ATOM 2421 C CA . LYS B 1 154 ? 24.185 29.815 41.282 1.00 50.49 153 LYS B CA 1
ATOM 2422 C C . LYS B 1 154 ? 25.467 30.441 40.713 1.00 51.36 153 LYS B C 1
ATOM 2423 O O . LYS B 1 154 ? 25.514 31.672 40.593 1.00 51.49 153 LYS B O 1
ATOM 2429 N N . TYR B 1 155 ? 26.481 29.607 40.382 1.00 51.09 154 TYR B N 1
ATOM 2430 C CA . TYR B 1 155 ? 27.745 30.095 39.772 1.00 51.76 154 TYR B CA 1
ATOM 2431 C C . TYR B 1 155 ? 27.494 30.581 38.328 1.00 52.24 154 TYR B C 1
ATOM 2432 O O . TYR B 1 155 ? 28.082 31.582 37.911 1.00 52.46 154 TYR B O 1
ATOM 2441 N N . ARG B 1 156 ? 26.618 29.882 37.597 1.00 53.34 155 ARG B N 1
ATOM 2442 C CA . ARG B 1 156 ? 26.217 30.247 36.224 1.00 53.24 155 ARG B CA 1
ATOM 2443 C C . ARG B 1 156 ? 25.538 31.644 36.219 1.00 52.31 155 ARG B C 1
ATOM 2444 O O . ARG B 1 156 ? 25.896 32.485 35.413 1.00 52.22 155 ARG B O 1
ATOM 2452 N N . GLU B 1 157 ? 24.662 31.885 37.194 1.00 52.14 156 GLU B N 1
ATOM 2453 C CA . GLU B 1 157 ? 23.958 33.174 37.382 1.00 52.32 156 GLU B CA 1
ATOM 2454 C C . GLU B 1 157 ? 24.963 34.309 37.705 1.00 50.59 156 GLU B C 1
ATOM 2455 O O . GLU B 1 157 ? 24.898 35.356 37.056 1.00 49.51 156 GLU B O 1
ATOM 2461 N N . ILE B 1 158 ? 25.880 34.069 38.657 1.00 50.20 157 ILE B N 1
ATOM 2462 C CA . ILE B 1 158 ? 26.938 35.038 39.050 1.00 50.32 157 ILE B CA 1
ATOM 2463 C C . ILE B 1 158 ? 27.807 35.394 37.814 1.00 50.86 157 ILE B C 1
ATOM 2464 O O . ILE B 1 158 ? 27.986 36.589 37.520 1.00 49.96 157 ILE B O 1
ATOM 2469 N N . ALA B 1 159 ? 28.265 34.348 37.103 1.00 51.09 158 ALA B N 1
ATOM 2470 C CA . ALA B 1 159 ? 29.099 34.468 35.889 1.00 52.38 158 ALA B CA 1
ATOM 2471 C C . ALA B 1 159 ? 28.390 35.282 34.792 1.00 53.82 158 ALA B C 1
ATOM 2472 O O . ALA B 1 159 ? 29.047 36.104 34.145 1.00 54.05 158 ALA B O 1
ATOM 2482 N N . GLU B 1 161 ? 25.832 37.488 35.458 1.00 59.60 160 GLU B N 1
ATOM 2483 C CA . GLU B 1 161 ? 25.678 38.872 36.038 1.00 60.94 160 GLU B CA 1
ATOM 2484 C C . GLU B 1 161 ? 27.005 39.678 35.925 1.00 62.70 160 GLU B C 1
ATOM 2485 O O . GLU B 1 161 ? 26.957 40.908 35.839 1.00 64.37 160 GLU B O 1
ATOM 2491 N N . PHE B 1 162 ? 28.154 38.979 35.955 1.00 63.78 161 PHE B N 1
ATOM 2492 C CA . PHE B 1 162 ? 29.471 39.580 35.718 1.00 63.98 161 PHE B CA 1
ATOM 2493 C C . PHE B 1 162 ? 29.535 39.939 34.205 1.00 63.74 161 PHE B C 1
ATOM 2494 O O . PHE B 1 162 ? 29.727 41.113 33.869 1.00 63.98 161 PHE B O 1
ATOM 2502 N N . VAL B 1 163 ? 29.347 38.911 33.353 1.00 64.36 162 VAL B N 1
ATOM 2503 C CA . VAL B 1 163 ? 29.407 38.964 31.852 1.00 66.30 162 VAL B CA 1
ATOM 2504 C C . VAL B 1 163 ? 28.632 40.069 31.087 1.00 68.10 162 VAL B C 1
ATOM 2505 O O . VAL B 1 163 ? 29.144 40.546 30.070 1.00 69.63 162 VAL B O 1
ATOM 2509 N N . GLU B 1 164 ? 27.462 40.467 31.573 1.00 70.29 163 GLU B N 1
ATOM 2510 C CA . GLU B 1 164 ? 26.600 41.489 30.906 1.00 71.61 163 GLU B CA 1
ATOM 2511 C C . GLU B 1 164 ? 26.305 42.687 31.809 1.00 71.89 163 GLU B C 1
ATOM 2512 O O . GLU B 1 164 ? 25.161 42.980 32.140 1.00 72.64 163 GLU B O 1
ATOM 2518 N N . SER B 1 165 ? 27.421 43.353 32.164 1.00 72.12 164 SER B N 1
ATOM 2519 C CA . SER B 1 165 ? 27.499 44.572 32.979 1.00 73.09 164 SER B CA 1
ATOM 2520 C C . SER B 1 165 ? 28.080 45.704 32.123 1.00 73.28 164 SER B C 1
ATOM 2521 O O . SER B 1 165 ? 29.028 45.493 31.350 1.00 72.63 164 SER B O 1
#

B-factor: mean 58.38, std 10.35, range [32.59, 118.11]

Foldseek 3Di:
DVLLVLLLVLLLVVLVDPLVPQDLVSSCVSSVHDSVSVVVPAVGSLRSLLVSLCVVVVVPQQDPALLVVLVVLLVLLPDDLSNLVSCSLVSDDPVVNVVVVVNLVRQLVNPVPDPDSSVLSVVLVSVVSSVVSNVDDPDDSVVVSVVNVSSVVD/DVLLVLLLVLLVVVLVDPQVPQALVSSCVSSVHDSVSVCVNAVGSLRSLLVSLCVVVPVPPQDPALLSVLVVLLVLLPDDLSSLPSCSLVSDDPVVNVCVCVNLVNQLVNVVVPPRSSVLSVVLCSNVSSVVSNPDVPPDSVVVSVVNCSRPD

Solvent-accessible surface area: 16596 Å² total

Nearest PDB structures (foldseek):
  3egq-assembly1_B  TM=1.000E+00  e=4.090E-17  Archaeoglobus fulgidus
  2jj7-assembly1_A  TM=4.807E-01  e=1.870E-03  Bacillus cereus
  2jj7-assembly1_B  TM=4.823E-01  e=1.779E-03  Bacillus cereus
  2wv1-assembly1_B  TM=5.568E-01  e=7.619E-03  Bacillus cereus
  3col-assembly1_A  TM=4.206E-01  e=8.856E-03  Lactiplantibacillus plantarum WCFS1

Radius of gyration: 23.16 Å; Cα contacts (8 Å, |Δi|>4): 276; chains: 2; bounding box: 55×56×60 Å

InterPro domains:
  IPR001647 DNA-binding HTH domain, TetR-type [PF00440] (8-54)
  IPR001647 DNA-binding HTH domain, TetR-type [PR00455] (8-21)
  IPR001647 DNA-binding HTH domain, TetR-type [PR00455] (29-52)
  IPR001647 DNA-binding HTH domain, TetR-type [PS50977] (2-62)
  IPR009057 Homedomain-like superfamily [SSF46689] (7-67)
  IPR050624 Nucleoid occlusion factor SlmA/HTH-type transcriptional regulator [PTHR43479] (7-161)

Secondary structure (DSSP, 8-state):
-HHHHHHHHHHHHH----GGG--HHHHHHHHTS-HHHHHHH-SSHHHHHHHH--TTT------SSHHHHHHHHHHHHTS-HHHHH--TTTTS-HHHHH--HHHHHHHHHHTBTBS-HHHHHHH---HHHHHHHHHS----HHHHHHH--TTT--/-HHHHHHHHHHHHH----GGG--HHHHHHHHTS-HHHHHHH-SSHHHHHHHH--TTT------SSHHHHHHHHHHHHTS-HHHHH--TGGGS-HHHHH--HHHHHHHHHHTTTSSSHHHHHHH---HHHHHHHTTS----HHHHHHH---TT-

CATH classification: 1.10.357.10